Protein AF-A0A170W1Q8-F1 (afdb_monomer_lite)

Foldseek 3Di:
DDDDDDDDDDDDDDDDDDDDDDDDDDDDDDDDPDDDDPPDPDPPPPPPDPDDDDQDPVQVVQCVVLVVQLPPPDFPLVVLLPDQQAEFAAAALLQAAALLVLLVLQLVQQWKAQQVLRATHHDDADPRIGTSVVVVPDVVNVVVSRVQLAVVCPDPPDQLQVSLVSNCRRSVVSCVVQVVVSVVVSVVQCVSSNYDDYNHDYDWLPVLVVVQCVVQDDDPPVVSSVCRCPPPCVVVVSVVRRCVVDDDDDDQQEAEACQCLVVDDVSVVVLLVQQVSLHEYEHQQLCCCSRVVQHQPSGCPVVNVVNNRHYGYHNHSCNRSVHGRSRSVSRCCNRPVDGRRD

Structure (mmCIF, N/CA/C/O backbone):
data_AF-A0A170W1Q8-F1
#
_entry.id   AF-A0A170W1Q8-F1
#
loop_
_atom_site.group_PDB
_atom_site.id
_atom_site.type_symbol
_atom_site.label_atom_id
_atom_site.label_alt_id
_atom_site.label_comp_id
_atom_site.label_asym_id
_atom_site.label_entity_id
_atom_site.label_seq_id
_atom_site.pdbx_PDB_ins_code
_atom_site.Cartn_x
_atom_site.Cartn_y
_atom_site.Cartn_z
_atom_site.occupancy
_atom_site.B_iso_or_equiv
_atom_site.auth_seq_id
_atom_site.auth_comp_id
_atom_site.auth_asym_id
_atom_site.auth_atom_id
_atom_site.pdbx_PDB_model_num
ATOM 1 N N . MET A 1 1 ? -24.233 -33.410 -30.970 1.00 40.56 1 MET A N 1
ATOM 2 C CA . MET A 1 1 ? -25.628 -32.955 -30.784 1.00 40.56 1 MET A CA 1
ATOM 3 C C . MET A 1 1 ? -25.689 -31.468 -31.095 1.00 40.56 1 MET A C 1
ATOM 5 O O . MET A 1 1 ? -25.318 -30.652 -30.267 1.00 40.56 1 MET A O 1
ATOM 9 N N . HIS A 1 2 ? -26.056 -31.127 -32.330 1.00 31.25 2 HIS A N 1
ATOM 10 C CA . HIS A 1 2 ? -26.263 -29.747 -32.761 1.00 31.25 2 HIS A CA 1
ATOM 11 C C . HIS A 1 2 ? -27.651 -29.274 -32.324 1.00 31.25 2 HIS A C 1
ATOM 13 O O . HIS A 1 2 ? -28.645 -29.911 -32.674 1.00 31.25 2 HIS A O 1
ATOM 19 N N . ARG A 1 3 ? -27.741 -28.134 -31.634 1.00 33.94 3 ARG A N 1
ATOM 20 C CA . ARG A 1 3 ? -28.980 -27.353 -31.574 1.00 33.94 3 ARG A CA 1
ATOM 21 C C . ARG A 1 3 ? -28.718 -25.947 -32.097 1.00 33.94 3 ARG A C 1
ATOM 23 O O . ARG A 1 3 ? -27.958 -25.178 -31.526 1.00 33.94 3 ARG A O 1
ATOM 30 N N . ARG A 1 4 ? -29.337 -25.700 -33.251 1.00 31.08 4 ARG A N 1
ATOM 31 C CA . ARG A 1 4 ? -29.420 -24.437 -33.980 1.00 31.08 4 ARG A CA 1
ATOM 32 C C . ARG A 1 4 ? -30.237 -23.430 -33.170 1.00 31.08 4 ARG A C 1
ATOM 34 O O . ARG A 1 4 ? -31.312 -23.770 -32.683 1.00 31.08 4 ARG A O 1
ATOM 41 N N . PHE A 1 5 ? -29.737 -22.202 -33.094 1.00 29.28 5 PHE A N 1
ATOM 42 C CA . PHE A 1 5 ? -30.490 -21.027 -32.668 1.00 29.28 5 PHE A CA 1
ATOM 43 C C . PHE A 1 5 ? -31.470 -20.633 -33.787 1.00 29.28 5 PHE A C 1
ATOM 45 O O . PHE A 1 5 ? -31.080 -20.541 -34.952 1.00 29.28 5 PHE A O 1
ATOM 52 N N . VAL A 1 6 ? -32.741 -20.438 -33.439 1.00 36.44 6 VAL A N 1
ATOM 53 C CA . VAL A 1 6 ? -33.801 -19.931 -34.326 1.00 36.44 6 VAL A CA 1
ATOM 54 C C . VAL A 1 6 ? -33.963 -18.432 -34.048 1.00 36.44 6 VAL A C 1
ATOM 56 O O . VAL A 1 6 ? -34.136 -18.081 -32.881 1.00 36.44 6 VAL A O 1
ATOM 59 N N . PRO A 1 7 ? -33.931 -17.536 -35.053 1.00 35.25 7 PRO A N 1
ATOM 60 C CA . PRO A 1 7 ? -34.240 -16.128 -34.846 1.00 35.25 7 PRO A CA 1
ATOM 61 C C . PRO A 1 7 ? -35.748 -15.888 -35.011 1.00 35.25 7 PRO A C 1
ATOM 63 O O . PRO A 1 7 ? -36.351 -16.323 -35.993 1.00 35.25 7 PRO A O 1
ATOM 66 N N . ALA A 1 8 ? -36.359 -15.170 -34.069 1.00 33.19 8 ALA A N 1
ATOM 67 C CA . ALA A 1 8 ? -37.701 -14.621 -34.239 1.00 33.19 8 ALA A CA 1
ATOM 68 C C . ALA A 1 8 ? -37.618 -13.276 -34.978 1.00 33.19 8 ALA A C 1
ATOM 70 O O . ALA A 1 8 ? -36.798 -12.418 -34.651 1.00 33.19 8 ALA A O 1
ATOM 71 N N . ALA A 1 9 ? -38.457 -13.110 -36.000 1.00 31.39 9 ALA A N 1
ATOM 72 C CA . ALA A 1 9 ? -38.485 -11.957 -36.885 1.00 31.39 9 ALA A CA 1
ATOM 73 C C . ALA A 1 9 ? -39.584 -10.944 -36.507 1.00 31.39 9 ALA A C 1
ATOM 75 O O . ALA A 1 9 ? -40.724 -11.324 -36.274 1.00 31.39 9 ALA A O 1
ATOM 76 N N . ARG A 1 10 ? -39.193 -9.663 -36.599 1.00 34.03 10 ARG A N 1
ATOM 77 C CA . ARG A 1 10 ? -39.925 -8.452 -37.040 1.00 34.03 10 ARG A CA 1
ATOM 78 C C . ARG A 1 10 ? -41.187 -7.982 -36.295 1.00 34.03 10 ARG A C 1
ATOM 80 O O . ARG A 1 10 ? -42.255 -8.567 -36.403 1.00 34.03 10 ARG A O 1
ATOM 87 N N . GLY A 1 11 ? -41.083 -6.749 -35.791 1.00 27.72 11 GLY A N 1
ATOM 88 C CA . GLY A 1 11 ? -42.157 -5.753 -35.777 1.00 27.72 11 GLY A CA 1
ATOM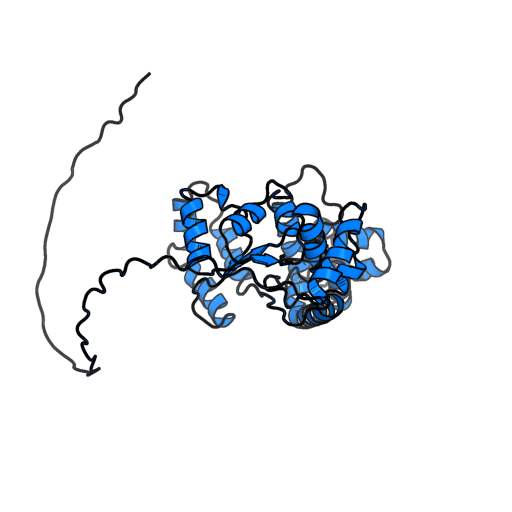 89 C C . GLY A 1 11 ? -41.634 -4.428 -36.346 1.00 27.72 11 GLY A C 1
ATOM 90 O O . GLY A 1 11 ? -40.651 -3.885 -35.853 1.00 27.72 11 GLY A O 1
ATOM 91 N N . THR A 1 12 ? -42.236 -3.966 -37.439 1.00 33.22 12 THR A N 1
ATOM 92 C CA . THR A 1 12 ? -41.978 -2.698 -38.148 1.00 33.22 12 THR A CA 1
ATOM 93 C C . THR A 1 12 ? -42.889 -1.571 -37.650 1.00 33.22 12 THR A C 1
ATOM 95 O O . THR A 1 12 ? -43.910 -1.858 -37.031 1.00 33.22 12 THR A O 1
ATOM 98 N N . THR A 1 13 ? -42.589 -0.337 -38.096 1.00 30.53 13 THR A N 1
ATOM 99 C CA . THR A 1 13 ? -43.367 0.933 -38.038 1.00 30.53 13 THR A CA 1
ATOM 100 C C . THR A 1 13 ? -43.011 1.838 -36.842 1.00 30.53 13 THR A C 1
ATOM 102 O O . THR A 1 13 ? -42.832 1.342 -35.743 1.00 30.53 13 THR A O 1
ATOM 105 N N . ASN A 1 14 ? -42.822 3.159 -36.944 1.00 29.27 14 ASN A N 1
ATOM 106 C CA . ASN A 1 14 ? -43.073 4.134 -38.007 1.00 29.27 14 ASN A CA 1
ATOM 107 C C . ASN A 1 14 ? -42.088 5.313 -37.908 1.00 29.27 14 ASN A C 1
ATOM 109 O O . ASN A 1 14 ? -41.684 5.712 -36.819 1.00 29.27 14 ASN A O 1
ATOM 113 N N . ALA A 1 15 ? -41.763 5.891 -39.064 1.00 34.31 15 ALA A N 1
ATOM 114 C CA . ALA A 1 15 ? -41.103 7.184 -39.196 1.00 34.31 15 ALA A CA 1
ATOM 115 C C . ALA A 1 15 ? -42.116 8.316 -38.964 1.00 34.31 15 ALA A C 1
ATOM 117 O O . ALA A 1 15 ? -43.240 8.213 -39.449 1.00 34.31 15 ALA A O 1
ATOM 118 N N . LEU A 1 16 ? -41.702 9.405 -38.310 1.00 29.91 16 LEU A N 1
ATOM 119 C CA . LEU A 1 16 ? -42.275 10.741 -38.500 1.00 29.91 16 LEU A CA 1
ATOM 120 C C . LEU A 1 16 ? -41.306 11.816 -37.977 1.00 29.91 16 LEU A C 1
ATOM 122 O O . LEU A 1 16 ? -40.802 11.764 -36.860 1.00 29.91 16 LEU A O 1
ATOM 126 N N . SER A 1 17 ? -41.054 12.805 -38.821 1.00 28.86 17 SER A N 1
ATOM 127 C CA . SER A 1 17 ? -40.488 14.128 -38.531 1.00 28.86 17 SER A CA 1
ATOM 128 C C . SER A 1 17 ? -41.166 15.102 -39.503 1.00 28.86 17 SER A C 1
ATOM 130 O O . SER A 1 17 ? -41.616 14.642 -40.556 1.00 28.86 17 SER A O 1
ATOM 132 N N . PRO A 1 18 ? -41.105 16.432 -39.315 1.00 46.50 18 PRO A N 1
ATOM 133 C CA . PRO A 1 18 ? -41.198 17.261 -38.107 1.00 46.50 18 PRO A CA 1
ATOM 134 C C . PRO A 1 18 ? -42.393 18.255 -38.244 1.00 46.50 18 PRO A C 1
ATOM 136 O O . PRO A 1 18 ? -43.274 18.035 -39.077 1.00 46.50 18 PRO A O 1
ATOM 139 N N . PRO A 1 19 ? -42.445 19.370 -37.484 1.00 38.44 19 PRO A N 1
ATOM 140 C CA . PRO A 1 19 ? -42.228 20.625 -38.208 1.00 38.44 19 PRO A CA 1
ATOM 141 C C . PRO A 1 19 ? -41.373 21.673 -37.476 1.00 38.44 19 PRO A C 1
ATOM 143 O O . PRO A 1 19 ? -41.179 21.679 -36.265 1.00 38.44 19 PRO A O 1
ATOM 146 N N . THR A 1 20 ? -40.867 22.562 -38.319 1.00 34.09 20 THR A N 1
ATOM 147 C CA . THR A 1 20 ? -40.071 23.773 -38.119 1.00 34.09 20 THR A CA 1
ATOM 148 C C . THR A 1 20 ? -40.771 24.879 -37.324 1.00 34.09 20 THR A C 1
ATOM 150 O O . THR A 1 20 ? -41.919 25.203 -37.620 1.00 34.09 20 THR A O 1
ATOM 153 N N . ALA A 1 21 ? -40.022 25.580 -36.466 1.00 30.33 21 ALA A N 1
ATOM 154 C CA . ALA A 1 21 ? -40.249 26.995 -36.160 1.00 30.33 21 ALA A CA 1
ATOM 155 C C . ALA A 1 21 ? -38.909 27.704 -35.878 1.00 30.33 21 ALA A C 1
ATOM 157 O O . ALA A 1 21 ? -38.163 27.328 -34.977 1.00 30.33 21 ALA A O 1
ATOM 158 N N . LEU A 1 22 ? -38.608 28.705 -36.711 1.00 31.62 22 LEU A N 1
ATOM 159 C CA . LEU A 1 22 ? -37.510 29.666 -36.585 1.00 31.62 22 LEU A CA 1
ATOM 160 C C . LEU A 1 22 ? -37.811 30.715 -35.501 1.00 31.62 22 LEU A C 1
ATOM 162 O O . LEU A 1 22 ? -38.947 31.171 -35.416 1.00 31.62 22 LEU A O 1
ATOM 166 N N . ALA A 1 23 ? -36.753 31.173 -34.819 1.00 29.11 23 ALA A N 1
ATOM 167 C CA . ALA A 1 23 ? -36.369 32.577 -34.548 1.00 29.11 23 ALA A CA 1
ATOM 168 C C . ALA A 1 23 ? -35.678 32.653 -33.169 1.00 29.11 23 ALA A C 1
ATOM 170 O O . ALA A 1 23 ? -36.302 32.447 -32.140 1.00 29.11 23 ALA A O 1
ATOM 171 N N . ALA A 1 24 ? -34.346 32.719 -33.123 1.00 26.95 24 ALA A N 1
ATOM 172 C CA . ALA A 1 24 ? -33.530 33.938 -33.199 1.00 26.95 24 ALA A CA 1
ATOM 173 C C . ALA A 1 24 ? -33.123 34.425 -31.798 1.00 26.95 24 ALA A C 1
ATOM 175 O O . ALA A 1 24 ? -33.942 34.980 -31.080 1.00 26.95 24 ALA A O 1
ATOM 176 N N . LEU A 1 25 ? -31.840 34.277 -31.453 1.00 29.55 25 LEU A N 1
ATOM 177 C CA . LEU A 1 25 ? -31.063 35.355 -30.836 1.00 29.55 25 LEU A CA 1
ATOM 178 C C . LEU A 1 25 ? -29.566 35.039 -30.881 1.00 29.55 25 LEU A C 1
ATOM 180 O O . LEU A 1 25 ? -29.063 34.066 -30.328 1.00 29.55 25 LEU A O 1
ATOM 184 N N . SER A 1 26 ? -28.903 35.901 -31.635 1.00 30.88 26 SER A N 1
ATOM 185 C CA . SER A 1 26 ? -27.491 36.007 -31.937 1.00 30.88 26 SER A CA 1
ATOM 186 C C . SER A 1 26 ? -26.618 36.173 -30.692 1.00 30.88 26 SER A C 1
ATOM 188 O O . SER A 1 26 ? -26.855 37.073 -29.892 1.00 30.88 26 SER A O 1
ATOM 190 N N . ALA A 1 27 ? -25.521 35.421 -30.617 1.00 31.59 27 ALA A N 1
ATOM 191 C CA . ALA A 1 27 ? -24.284 35.893 -30.002 1.00 31.59 27 ALA A CA 1
ATOM 192 C C . ALA A 1 27 ? -23.093 35.241 -30.716 1.00 31.59 27 ALA A C 1
ATOM 194 O O . ALA A 1 27 ? -22.946 34.021 -30.744 1.00 31.59 27 ALA A O 1
ATOM 195 N N . LEU A 1 28 ? -22.292 36.091 -31.357 1.00 29.19 28 LEU A N 1
ATOM 196 C CA . LEU A 1 28 ? -21.069 35.755 -32.071 1.00 29.19 28 LEU A CA 1
ATOM 197 C C . LEU A 1 28 ? -20.051 35.082 -31.137 1.00 29.19 28 LEU A C 1
ATOM 199 O O . LEU A 1 28 ? -19.592 35.696 -30.179 1.00 29.19 28 LEU A O 1
ATOM 203 N N . ALA A 1 29 ? -19.587 33.896 -31.520 1.00 29.77 29 ALA A N 1
ATOM 204 C CA . ALA A 1 29 ? -18.211 33.478 -31.291 1.00 29.77 29 ALA A CA 1
ATOM 205 C C . ALA A 1 29 ? -17.646 33.063 -32.652 1.00 29.77 29 ALA A C 1
ATOM 207 O O . ALA A 1 29 ? -18.061 32.073 -33.250 1.00 29.77 29 ALA A O 1
ATOM 208 N N . VAL A 1 30 ? -16.761 33.900 -33.185 1.00 32.66 30 VAL A N 1
ATOM 209 C CA . VAL A 1 30 ? -16.067 33.685 -34.454 1.00 32.66 30 VAL A CA 1
ATOM 210 C C . VAL A 1 30 ? -15.141 32.479 -34.280 1.00 32.66 30 VAL A C 1
ATOM 212 O O . VAL A 1 30 ? -14.083 32.597 -33.669 1.00 32.66 30 VAL A O 1
ATOM 215 N N . LEU A 1 31 ? -15.540 31.313 -34.795 1.00 32.44 31 LEU A N 1
ATOM 216 C CA . LEU A 1 31 ? -14.611 30.218 -35.062 1.00 32.44 31 LEU A CA 1
ATOM 217 C C . LEU A 1 31 ? -13.999 30.431 -36.445 1.00 32.44 31 LEU A C 1
ATOM 219 O O . LEU A 1 31 ? -14.688 30.395 -37.465 1.00 32.44 31 LEU A O 1
ATOM 223 N N . SER A 1 32 ? -12.685 30.606 -36.475 1.00 33.75 32 SER A N 1
ATOM 224 C CA . SER A 1 32 ? -11.870 30.455 -37.671 1.00 33.75 32 SER A CA 1
ATOM 225 C C . SER A 1 32 ? -12.010 29.014 -38.172 1.00 33.75 32 SER A C 1
ATOM 227 O O . SER A 1 32 ? -11.421 28.092 -37.609 1.00 33.75 32 SER A O 1
ATOM 229 N N . ALA A 1 33 ? -12.798 28.803 -39.224 1.00 36.53 33 ALA A N 1
ATOM 230 C CA . ALA A 1 33 ? -12.820 27.548 -39.960 1.00 36.53 33 ALA A CA 1
ATOM 231 C C . ALA A 1 33 ? -11.517 27.424 -40.766 1.00 36.53 33 ALA A C 1
ATOM 233 O O . ALA A 1 33 ? -11.443 27.801 -41.933 1.00 36.53 33 ALA A O 1
ATOM 234 N N . GLY A 1 34 ? -10.464 26.920 -40.121 1.00 35.56 34 GLY A N 1
ATOM 235 C CA . GLY A 1 34 ? -9.335 26.338 -40.831 1.00 35.56 34 GLY A CA 1
ATOM 236 C C . GLY A 1 34 ? -9.806 25.050 -41.499 1.00 35.56 34 GLY A C 1
ATOM 237 O O . GLY A 1 34 ? -10.337 24.162 -40.838 1.00 35.56 34 GLY A O 1
ATOM 238 N N . SER A 1 35 ? -9.654 24.962 -42.815 1.00 37.47 35 SER A N 1
ATOM 239 C CA . SER A 1 35 ? -9.897 23.755 -43.601 1.00 37.47 35 SER A CA 1
ATOM 240 C C . SER A 1 35 ? -9.149 22.563 -42.997 1.00 37.47 35 SER A C 1
ATOM 242 O O . SER A 1 35 ? -7.921 22.508 -43.054 1.00 37.47 35 SER A O 1
ATOM 244 N N . VAL A 1 36 ? -9.886 21.609 -42.424 1.00 39.12 36 VAL A N 1
ATOM 245 C CA . VAL A 1 36 ? -9.335 20.321 -41.996 1.00 39.12 36 VAL A CA 1
ATOM 246 C C . VAL A 1 36 ? -9.098 19.500 -43.256 1.00 39.12 36 VAL A C 1
ATOM 248 O O . VAL A 1 36 ? -10.015 18.896 -43.811 1.00 39.12 36 VAL A O 1
ATOM 251 N N . THR A 1 37 ? -7.864 19.506 -43.747 1.00 40.84 37 THR A N 1
ATOM 252 C CA . THR A 1 37 ? -7.402 18.448 -44.638 1.00 40.84 37 THR A CA 1
ATOM 253 C C . THR A 1 37 ? -7.337 17.154 -43.820 1.00 40.84 37 THR A C 1
ATOM 255 O O . THR A 1 37 ? -6.847 17.176 -42.688 1.00 40.84 37 THR A O 1
ATOM 258 N N . PRO A 1 38 ? -7.833 16.012 -44.328 1.00 39.44 38 PRO A N 1
ATOM 259 C CA . PRO A 1 38 ? -7.559 14.743 -43.681 1.00 39.44 38 PRO A CA 1
ATOM 260 C C . PRO A 1 38 ? -6.046 14.549 -43.762 1.00 39.44 38 PRO A C 1
ATOM 262 O O . PRO A 1 38 ? -5.486 14.431 -44.852 1.00 39.44 38 PRO A O 1
ATOM 265 N N . ALA A 1 39 ? -5.370 14.594 -42.615 1.00 39.19 39 ALA A N 1
ATOM 266 C CA . ALA A 1 39 ? -3.969 14.230 -42.540 1.00 39.19 39 ALA A CA 1
ATOM 267 C C . ALA A 1 39 ? -3.875 12.766 -42.980 1.00 39.19 39 ALA A C 1
ATOM 269 O O . ALA A 1 39 ? -4.261 11.858 -42.244 1.00 39.19 39 ALA A O 1
ATOM 270 N N . ALA A 1 40 ? -3.425 12.541 -44.216 1.00 42.19 40 ALA A N 1
ATOM 271 C 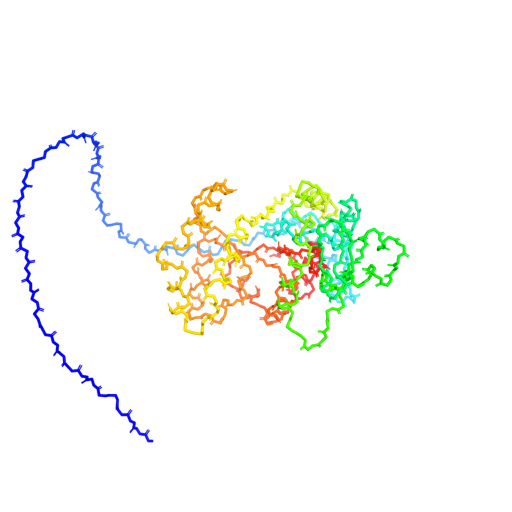CA . ALA A 1 40 ? -3.005 11.225 -44.653 1.00 42.19 40 ALA A CA 1
ATOM 272 C C . ALA A 1 40 ? -1.985 10.737 -43.624 1.00 42.19 40 ALA A C 1
ATOM 274 O O . ALA A 1 40 ? -0.986 11.418 -43.380 1.00 42.19 40 ALA A O 1
ATOM 275 N N . ALA A 1 41 ? -2.282 9.611 -42.975 1.00 43.75 41 ALA A N 1
ATOM 276 C CA . ALA A 1 41 ? -1.374 8.978 -42.038 1.00 43.75 41 ALA A CA 1
ATOM 277 C C . ALA A 1 41 ? -0.029 8.794 -42.746 1.00 43.75 41 ALA A C 1
ATOM 279 O O . ALA A 1 41 ? 0.096 7.978 -43.661 1.00 43.75 41 ALA A O 1
ATOM 280 N N . GLN A 1 42 ? 0.965 9.596 -42.362 1.00 37.75 42 GLN A N 1
ATOM 281 C CA . GLN A 1 42 ? 2.331 9.338 -42.775 1.00 37.75 42 GLN A CA 1
ATOM 282 C C . GLN A 1 42 ? 2.688 7.956 -42.223 1.00 37.75 42 GLN A C 1
ATOM 284 O O . GLN A 1 42 ? 2.463 7.714 -41.031 1.00 37.75 42 GLN A O 1
ATOM 289 N N . PRO A 1 43 ? 3.211 7.033 -43.049 1.00 37.78 43 PRO A N 1
ATOM 290 C CA . PRO A 1 43 ? 3.757 5.803 -42.516 1.00 37.78 43 PRO A CA 1
ATOM 291 C C . PRO A 1 43 ? 4.829 6.214 -41.514 1.00 37.78 43 PRO A C 1
ATOM 293 O O . PRO A 1 43 ? 5.731 6.982 -41.853 1.00 37.78 43 PRO A O 1
ATOM 296 N N . ALA A 1 44 ? 4.681 5.765 -40.267 1.00 43.28 44 ALA A N 1
ATOM 297 C CA . ALA A 1 44 ? 5.693 5.959 -39.249 1.00 43.28 44 ALA A CA 1
ATOM 298 C C . ALA A 1 44 ? 6.987 5.352 -39.796 1.00 43.28 44 ALA A C 1
ATOM 300 O O . ALA A 1 44 ? 7.135 4.131 -39.851 1.00 43.28 44 ALA A O 1
ATOM 301 N N . ALA A 1 45 ? 7.892 6.207 -40.275 1.00 40.94 45 ALA A N 1
ATOM 302 C CA . ALA A 1 45 ? 9.250 5.804 -40.569 1.00 40.94 45 ALA A CA 1
ATOM 303 C C . ALA A 1 45 ? 9.768 5.188 -39.273 1.00 40.94 45 ALA A C 1
ATOM 305 O O . ALA A 1 45 ? 9.776 5.861 -38.241 1.00 40.94 45 ALA A O 1
ATOM 306 N N . GLY A 1 46 ? 10.080 3.891 -39.311 1.00 42.12 46 GLY A N 1
ATOM 307 C CA . GLY A 1 46 ? 10.567 3.163 -38.153 1.00 42.12 46 GLY A CA 1
ATOM 308 C C . GLY A 1 46 ? 11.744 3.928 -37.574 1.00 42.12 46 GLY A C 1
ATOM 309 O O . GLY A 1 46 ? 12.817 3.959 -38.174 1.00 42.12 46 GLY A O 1
ATOM 310 N N . GLN A 1 47 ? 11.527 4.588 -36.437 1.00 47.03 47 GLN A N 1
ATOM 311 C CA . GLN A 1 47 ? 12.622 5.109 -35.645 1.00 47.03 47 GLN A CA 1
ATOM 312 C C . GLN A 1 47 ? 13.404 3.872 -35.220 1.00 47.03 47 GLN A C 1
ATOM 314 O O . GLN A 1 47 ? 12.913 3.067 -34.427 1.00 47.03 47 GLN A O 1
ATOM 319 N N . GLY A 1 48 ? 14.564 3.664 -35.849 1.00 43.44 48 GLY A N 1
ATOM 320 C CA . GLY A 1 48 ? 15.498 2.625 -35.444 1.00 43.44 48 GLY A CA 1
ATOM 321 C C . GLY A 1 48 ? 15.709 2.717 -33.937 1.00 43.44 48 GLY A C 1
ATOM 322 O O . GLY A 1 48 ? 15.686 3.819 -33.381 1.00 43.44 48 GLY A O 1
ATOM 323 N N . ALA A 1 49 ? 15.841 1.562 -33.282 1.00 51.19 49 ALA A N 1
ATOM 324 C CA . ALA A 1 49 ? 16.063 1.505 -31.845 1.00 51.19 49 ALA A CA 1
ATOM 325 C C . ALA A 1 49 ? 17.154 2.522 -31.454 1.00 51.19 49 ALA A C 1
ATOM 327 O O . ALA A 1 49 ? 18.172 2.593 -32.153 1.00 51.19 49 ALA A O 1
ATOM 328 N N . PRO A 1 50 ? 16.940 3.343 -30.406 1.00 54.53 50 PRO A N 1
ATOM 329 C CA . PRO A 1 50 ? 17.945 4.303 -29.972 1.00 54.53 50 PRO A CA 1
ATOM 330 C C . PRO A 1 50 ? 19.277 3.577 -29.772 1.00 54.53 50 PRO A C 1
ATOM 332 O O . PRO A 1 50 ? 19.298 2.458 -29.253 1.00 54.53 50 PRO A O 1
ATOM 335 N N . ALA A 1 51 ? 20.371 4.193 -30.229 1.00 56.81 51 ALA A N 1
ATOM 336 C CA . ALA A 1 51 ? 21.703 3.623 -30.071 1.00 56.81 51 ALA A CA 1
ATOM 337 C C . ALA A 1 51 ? 21.938 3.270 -28.589 1.00 56.81 51 ALA A C 1
ATOM 339 O O . ALA A 1 51 ? 21.528 4.050 -27.720 1.00 56.81 51 ALA A O 1
ATOM 340 N N . PRO A 1 52 ? 22.548 2.107 -28.287 1.00 62.06 52 PRO A N 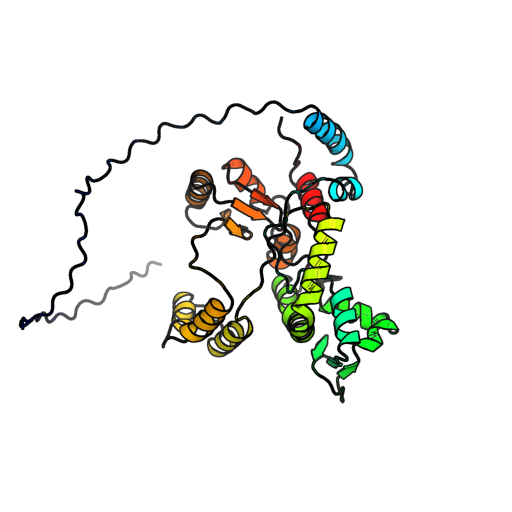1
ATOM 341 C CA . PRO A 1 52 ? 22.803 1.711 -26.911 1.00 62.06 52 PRO A CA 1
ATOM 342 C C . PRO A 1 52 ? 23.624 2.799 -26.216 1.00 62.06 52 PRO A C 1
ATOM 344 O O . PRO A 1 52 ? 24.633 3.276 -26.737 1.00 62.06 52 PRO A O 1
ATOM 347 N N . ARG A 1 53 ? 23.123 3.250 -25.067 1.00 79.50 53 ARG A N 1
ATOM 348 C CA . ARG A 1 53 ? 23.749 4.293 -24.259 1.00 79.50 53 ARG A CA 1
ATOM 349 C C . ARG A 1 53 ? 25.027 3.733 -23.639 1.00 79.50 53 ARG A C 1
ATOM 351 O O . ARG A 1 53 ? 24.974 2.676 -23.025 1.00 79.50 53 ARG A O 1
ATOM 358 N N . GLU A 1 54 ? 26.133 4.470 -23.724 1.00 80.19 54 GLU A N 1
ATOM 359 C CA . GLU A 1 54 ? 27.376 4.071 -23.055 1.00 80.19 54 GLU A CA 1
ATOM 360 C C . GLU A 1 54 ? 27.179 3.916 -21.541 1.00 80.19 54 GLU A C 1
ATOM 362 O O . GLU A 1 54 ? 26.608 4.785 -20.867 1.00 80.19 54 GLU A O 1
ATOM 367 N N . VAL A 1 55 ? 27.684 2.801 -21.013 1.00 81.88 55 VAL A N 1
ATOM 368 C CA . VAL A 1 55 ? 27.709 2.499 -19.582 1.00 81.88 55 VAL A CA 1
ATOM 369 C C . VAL A 1 55 ? 28.678 3.439 -18.886 1.00 81.88 55 VAL A C 1
ATOM 371 O O . VAL A 1 55 ? 29.864 3.507 -19.207 1.00 81.88 55 VAL A O 1
ATOM 374 N N . THR A 1 56 ? 28.192 4.145 -17.879 1.00 86.44 56 THR A N 1
ATOM 375 C CA . THR A 1 56 ? 29.035 4.998 -17.048 1.00 86.44 56 THR A CA 1
ATOM 376 C C . THR A 1 56 ? 29.885 4.157 -16.095 1.00 86.44 56 THR A C 1
ATOM 378 O O . THR A 1 56 ? 29.516 3.060 -15.676 1.00 86.44 56 THR A O 1
ATOM 381 N N . ALA A 1 57 ? 31.010 4.709 -15.636 1.00 86.25 57 ALA A N 1
ATOM 382 C CA . ALA A 1 57 ? 31.820 4.050 -14.610 1.00 86.25 57 ALA A CA 1
ATOM 383 C C . ALA A 1 57 ? 31.041 3.802 -13.299 1.00 86.25 57 ALA A C 1
ATOM 385 O O . ALA A 1 57 ? 31.369 2.882 -12.553 1.00 86.25 57 ALA A O 1
ATOM 386 N N . ALA A 1 58 ? 30.027 4.623 -12.996 1.00 82.69 58 ALA A N 1
ATOM 387 C CA . ALA A 1 58 ? 29.154 4.418 -11.842 1.00 82.69 58 ALA A CA 1
ATOM 388 C C . ALA A 1 58 ? 28.271 3.176 -12.018 1.00 82.69 58 ALA A C 1
ATOM 390 O O . ALA A 1 58 ? 28.182 2.360 -11.107 1.00 82.69 58 ALA A O 1
ATOM 391 N N . GLU A 1 59 ? 27.695 3.000 -13.203 1.00 83.69 59 GLU A N 1
ATOM 392 C CA . GLU A 1 59 ? 26.866 1.847 -13.553 1.00 83.69 59 GLU A CA 1
ATOM 393 C C . GLU A 1 59 ? 27.660 0.544 -13.567 1.00 83.69 59 GLU A C 1
ATOM 395 O O . GLU A 1 59 ? 27.245 -0.427 -12.942 1.00 83.69 59 GLU A O 1
ATOM 400 N N . ALA A 1 60 ? 28.858 0.551 -14.157 1.00 84.19 60 ALA A N 1
ATOM 401 C CA . ALA A 1 60 ? 29.741 -0.613 -14.142 1.00 84.19 60 ALA A CA 1
ATOM 402 C C . ALA A 1 60 ? 30.132 -1.034 -12.711 1.00 84.19 60 ALA A C 1
ATOM 404 O O . ALA A 1 60 ? 30.193 -2.224 -12.404 1.00 84.19 60 ALA A O 1
ATOM 405 N N . ARG A 1 61 ? 30.370 -0.071 -11.803 1.00 84.00 61 ARG A N 1
ATOM 406 C CA . ARG A 1 61 ? 30.637 -0.363 -10.382 1.00 84.00 61 ARG A CA 1
ATOM 407 C C . ARG A 1 61 ? 29.408 -0.913 -9.663 1.00 84.00 61 ARG A C 1
ATOM 409 O O . ARG A 1 61 ? 29.552 -1.833 -8.861 1.00 84.00 61 ARG A O 1
ATOM 416 N N . THR A 1 62 ? 28.229 -0.358 -9.936 1.00 82.75 62 THR A N 1
ATOM 417 C CA . THR A 1 62 ? 26.960 -0.859 -9.395 1.00 82.75 62 THR A CA 1
ATOM 418 C C . THR A 1 62 ? 26.720 -2.304 -9.821 1.00 82.75 62 THR A C 1
ATOM 420 O O . THR A 1 62 ? 26.448 -3.144 -8.967 1.00 82.75 62 THR A O 1
ATOM 423 N N . ASP A 1 63 ? 26.909 -2.629 -11.099 1.00 82.75 63 ASP A N 1
ATOM 424 C CA . ASP A 1 63 ? 26.773 -4.000 -11.595 1.00 82.75 63 ASP A CA 1
ATOM 425 C C . ASP A 1 63 ? 27.813 -4.944 -11.003 1.00 82.75 63 ASP A C 1
ATOM 427 O O . ASP A 1 63 ? 27.470 -6.038 -10.557 1.00 82.75 63 ASP A O 1
ATOM 431 N N . ALA A 1 64 ? 29.075 -4.519 -10.923 1.00 82.62 64 ALA A N 1
ATOM 432 C CA . ALA A 1 64 ? 30.124 -5.307 -10.283 1.00 82.62 64 ALA A CA 1
ATOM 433 C C . ALA A 1 64 ? 29.816 -5.598 -8.803 1.00 82.62 64 ALA A C 1
ATOM 435 O O . ALA A 1 64 ? 30.168 -6.668 -8.308 1.00 82.62 64 ALA A O 1
ATOM 436 N N . TYR A 1 65 ? 29.142 -4.677 -8.105 1.00 79.50 65 TYR A N 1
ATOM 437 C CA . TYR A 1 65 ? 28.674 -4.890 -6.737 1.00 79.50 65 TYR A CA 1
ATOM 438 C C . TYR A 1 65 ? 27.460 -5.826 -6.673 1.00 79.50 65 TYR A C 1
ATOM 440 O O . TYR A 1 65 ? 27.433 -6.718 -5.826 1.00 79.50 65 TYR A O 1
ATOM 448 N N . LEU A 1 66 ? 26.472 -5.644 -7.556 1.00 78.00 66 LEU A N 1
ATOM 449 C CA . LEU A 1 66 ? 25.220 -6.407 -7.560 1.00 78.00 66 LEU A CA 1
ATOM 450 C C . LEU A 1 66 ? 25.402 -7.859 -8.024 1.00 78.00 66 LEU A C 1
ATOM 452 O O . LEU A 1 66 ? 24.784 -8.758 -7.459 1.00 78.00 66 LEU A O 1
ATOM 456 N N . ASN A 1 67 ? 26.270 -8.117 -9.002 1.00 78.00 67 ASN A N 1
ATOM 457 C CA . ASN A 1 67 ? 26.495 -9.452 -9.565 1.00 78.00 67 ASN A CA 1
ATOM 458 C C . ASN A 1 67 ? 26.806 -10.539 -8.511 1.00 78.00 67 ASN A C 1
ATOM 460 O O . ASN A 1 67 ? 26.085 -11.532 -8.479 1.00 78.00 67 ASN A O 1
ATOM 464 N N . PRO A 1 68 ? 27.794 -10.385 -7.605 1.00 72.94 68 PRO A N 1
ATOM 465 C CA . PRO A 1 68 ? 28.125 -11.413 -6.610 1.00 72.94 68 PRO A CA 1
ATOM 466 C C . PRO A 1 68 ? 27.142 -11.505 -5.431 1.00 72.94 68 PRO A C 1
ATOM 468 O O . PRO A 1 68 ? 27.255 -12.421 -4.612 1.00 72.94 68 PRO A O 1
ATOM 471 N N . VAL A 1 69 ? 26.224 -10.543 -5.279 1.00 68.06 69 VAL A N 1
ATOM 472 C CA . VAL A 1 69 ? 25.228 -10.528 -4.190 1.00 68.06 69 VAL A CA 1
ATOM 473 C C . VAL A 1 69 ? 23.835 -10.960 -4.647 1.00 68.06 69 VAL A C 1
ATOM 475 O O . VAL A 1 69 ? 23.010 -11.252 -3.789 1.00 68.06 69 VAL A O 1
ATOM 478 N N . ARG A 1 70 ? 23.586 -11.066 -5.962 1.00 66.75 70 ARG A N 1
ATOM 479 C CA . ARG A 1 70 ? 22.337 -11.604 -6.535 1.00 66.75 70 ARG A CA 1
ATOM 480 C C . ARG A 1 70 ? 22.034 -13.029 -6.072 1.00 66.75 70 ARG A C 1
ATOM 482 O O . ARG A 1 70 ? 20.881 -13.332 -5.795 1.00 66.75 70 ARG A O 1
ATOM 489 N N . ASP A 1 71 ? 23.068 -13.855 -5.922 1.00 65.50 71 ASP A N 1
ATOM 490 C CA . ASP A 1 71 ? 22.930 -15.269 -5.547 1.00 65.50 71 ASP A CA 1
ATOM 491 C C . ASP A 1 71 ? 23.009 -15.508 -4.027 1.00 65.50 71 ASP A C 1
ATOM 493 O O . ASP A 1 71 ? 22.982 -16.650 -3.563 1.00 65.50 71 ASP A O 1
ATOM 497 N N . ARG A 1 72 ? 23.138 -14.445 -3.217 1.00 66.44 72 ARG A N 1
ATOM 498 C CA . ARG A 1 72 ? 23.177 -14.573 -1.755 1.00 66.44 72 ARG A CA 1
ATOM 499 C C . ARG A 1 72 ? 21.756 -14.661 -1.190 1.00 66.44 72 ARG A C 1
ATOM 501 O O . ARG A 1 72 ? 20.876 -13.927 -1.639 1.00 66.44 72 ARG A O 1
ATOM 508 N N . PRO A 1 73 ? 21.514 -15.504 -0.168 1.00 56.62 73 PRO A N 1
ATOM 509 C CA . PRO A 1 73 ? 20.231 -15.533 0.517 1.00 56.62 73 PRO A CA 1
ATOM 510 C C . PRO A 1 73 ? 20.033 -14.209 1.264 1.00 56.62 73 PRO A C 1
ATOM 512 O O . PRO A 1 73 ? 20.633 -13.967 2.309 1.00 56.62 73 PRO A O 1
ATOM 515 N N . GLY A 1 74 ? 19.196 -13.348 0.691 1.00 58.41 74 GLY A N 1
ATOM 516 C CA . GLY A 1 74 ? 18.914 -12.011 1.194 1.00 58.41 74 GLY A CA 1
ATOM 517 C C . GLY A 1 74 ? 19.587 -10.937 0.335 1.00 58.41 74 GLY A C 1
ATOM 518 O O . GLY A 1 74 ? 20.817 -10.871 0.292 1.00 58.41 74 GLY A O 1
ATOM 519 N N . PRO A 1 75 ? 18.811 -10.065 -0.334 1.00 59.09 75 PRO A N 1
ATOM 520 C CA . PRO A 1 75 ? 19.391 -8.954 -1.070 1.00 59.09 75 PRO A CA 1
ATOM 521 C C . PRO A 1 75 ? 20.127 -8.018 -0.099 1.00 59.09 75 PRO A C 1
ATOM 523 O O . PRO A 1 75 ? 19.742 -7.927 1.073 1.00 59.09 75 PRO A O 1
ATOM 526 N N . PRO A 1 76 ? 21.161 -7.289 -0.552 1.00 71.69 76 PRO A N 1
ATOM 527 C CA . PRO A 1 76 ? 21.870 -6.317 0.274 1.00 71.69 76 PRO A CA 1
ATOM 528 C C . PRO A 1 76 ? 20.932 -5.152 0.624 1.00 71.69 76 PRO A C 1
ATOM 530 O O . PRO A 1 76 ? 20.928 -4.125 -0.052 1.00 71.69 76 PRO A O 1
ATOM 533 N N . ARG A 1 77 ? 20.107 -5.308 1.668 1.00 76.25 77 ARG A N 1
ATOM 534 C CA . ARG A 1 77 ? 19.112 -4.308 2.092 1.00 76.25 77 ARG A CA 1
ATOM 535 C C . ARG A 1 77 ? 19.747 -2.923 2.215 1.00 76.25 77 ARG A C 1
ATOM 537 O O . ARG A 1 77 ? 19.239 -1.972 1.635 1.00 76.25 77 ARG A O 1
ATOM 544 N N . ASP A 1 78 ? 20.923 -2.840 2.832 1.00 83.75 78 ASP A N 1
ATOM 545 C CA . ASP A 1 78 ? 21.682 -1.594 2.988 1.00 83.75 78 ASP A CA 1
ATOM 546 C C . ASP A 1 78 ? 22.094 -0.943 1.666 1.00 83.75 78 ASP A C 1
ATOM 548 O O . ASP A 1 78 ? 22.246 0.277 1.596 1.00 83.75 78 ASP A O 1
ATOM 552 N N . PHE A 1 79 ? 22.347 -1.730 0.617 1.00 86.69 79 PHE A N 1
ATOM 553 C CA . PHE A 1 79 ? 22.625 -1.174 -0.704 1.00 86.69 79 PHE A CA 1
ATOM 554 C C . PHE A 1 79 ? 21.371 -0.511 -1.264 1.00 86.69 79 PHE A C 1
ATOM 556 O O . PHE A 1 79 ? 21.423 0.655 -1.643 1.00 86.69 79 PHE A O 1
ATOM 563 N N . PHE A 1 80 ? 20.239 -1.220 -1.263 1.00 89.19 80 PHE A N 1
ATOM 564 C CA . PHE A 1 80 ? 18.997 -0.698 -1.831 1.00 89.19 80 PHE A CA 1
ATOM 565 C C . PHE A 1 80 ? 18.419 0.461 -1.026 1.00 89.19 80 PHE A C 1
ATOM 567 O O . PHE A 1 80 ? 17.889 1.382 -1.634 1.00 89.19 80 PHE A O 1
ATOM 574 N N . VAL A 1 81 ? 18.597 0.487 0.298 1.00 91.12 81 VAL A N 1
ATOM 575 C CA . VAL A 1 81 ? 18.258 1.648 1.138 1.00 91.12 81 VAL A CA 1
ATOM 576 C C . VAL A 1 81 ? 19.072 2.875 0.725 1.00 91.12 81 VAL A C 1
ATOM 578 O O . VAL A 1 81 ? 18.508 3.944 0.513 1.00 91.12 81 VAL A O 1
ATOM 581 N N . ARG A 1 82 ? 20.386 2.717 0.517 1.00 89.75 82 ARG A N 1
ATOM 582 C CA . ARG A 1 82 ? 21.282 3.817 0.116 1.00 89.75 82 ARG A CA 1
ATOM 583 C C . ARG A 1 82 ? 21.188 4.201 -1.358 1.00 89.75 82 ARG A C 1
ATOM 585 O O . ARG A 1 82 ? 21.645 5.282 -1.714 1.00 89.75 82 ARG A O 1
ATOM 592 N N . LEU A 1 83 ? 20.625 3.361 -2.219 1.00 89.06 83 LEU A N 1
ATOM 593 C CA . LEU A 1 83 ? 20.464 3.668 -3.639 1.00 89.06 83 LEU A CA 1
ATOM 594 C C . LEU A 1 83 ? 19.525 4.879 -3.811 1.00 89.06 83 LEU A C 1
ATOM 596 O O . LEU A 1 83 ? 18.410 4.825 -3.299 1.00 89.06 83 LEU A O 1
ATOM 600 N N . PRO A 1 84 ? 19.907 5.956 -4.518 1.00 91.81 84 PRO A N 1
ATOM 601 C CA . PRO A 1 84 ? 18.972 7.028 -4.854 1.00 91.81 84 PRO A CA 1
ATOM 602 C C . PRO A 1 84 ? 17.918 6.495 -5.831 1.00 91.81 84 PRO A C 1
ATOM 604 O O . PRO A 1 84 ? 18.257 6.097 -6.944 1.00 91.81 84 PRO A O 1
ATOM 607 N N . LYS A 1 85 ? 16.647 6.454 -5.415 1.00 91.12 85 LYS A N 1
ATOM 608 C CA . LYS A 1 85 ? 15.571 5.799 -6.194 1.00 91.12 85 LYS A CA 1
ATOM 609 C C . LYS A 1 85 ? 14.702 6.764 -6.999 1.00 91.12 85 LYS A C 1
ATOM 611 O O . LYS A 1 85 ? 13.875 6.325 -7.788 1.00 91.12 85 LYS A O 1
ATOM 616 N N . GLY A 1 86 ? 14.913 8.071 -6.853 1.00 92.12 86 GLY A N 1
ATOM 617 C CA . GLY A 1 86 ? 14.032 9.062 -7.460 1.00 92.12 86 GLY A CA 1
ATOM 618 C C . GLY A 1 86 ? 12.744 9.157 -6.656 1.00 92.12 86 GLY A C 1
ATOM 619 O O . GLY A 1 86 ? 12.757 9.777 -5.599 1.00 92.12 86 GLY A O 1
ATOM 620 N N . GLY A 1 87 ? 11.663 8.546 -7.128 1.00 90.12 87 GLY A N 1
ATOM 621 C CA . GLY A 1 87 ? 10.343 8.698 -6.526 1.00 90.12 87 GLY A CA 1
ATOM 622 C C . GLY A 1 87 ? 9.511 7.428 -6.513 1.00 90.12 87 GLY A C 1
ATOM 623 O O . GLY A 1 87 ? 9.602 6.625 -7.439 1.00 90.12 87 GLY A O 1
ATOM 624 N N . ASP A 1 88 ? 8.688 7.281 -5.479 1.00 93.69 88 ASP A N 1
ATOM 625 C CA . ASP A 1 88 ? 7.567 6.350 -5.455 1.00 93.69 88 ASP A CA 1
ATOM 626 C C . ASP A 1 88 ? 6.312 7.068 -5.969 1.00 93.69 88 ASP A C 1
ATOM 628 O O . ASP A 1 88 ? 5.792 7.990 -5.331 1.00 93.69 88 ASP A O 1
ATOM 632 N N . LEU A 1 89 ? 5.879 6.672 -7.167 1.00 92.44 89 LEU A N 1
ATOM 633 C CA . LEU A 1 89 ? 4.800 7.333 -7.906 1.00 92.44 89 LEU A CA 1
ATOM 634 C C . LEU A 1 89 ? 3.429 6.688 -7.690 1.00 92.44 89 LEU A C 1
ATOM 636 O O . LEU A 1 89 ? 2.446 7.151 -8.266 1.00 92.44 89 LEU A O 1
ATOM 640 N N . HIS A 1 90 ? 3.375 5.606 -6.912 1.00 94.56 90 HIS A N 1
ATOM 641 C CA . HIS A 1 90 ? 2.146 4.879 -6.651 1.00 94.56 90 HIS A CA 1
ATOM 642 C C . HIS A 1 90 ? 2.192 4.340 -5.227 1.00 94.56 90 HIS A C 1
ATOM 644 O O . HIS A 1 90 ? 2.639 3.220 -4.971 1.00 94.56 90 HIS A O 1
ATOM 650 N N . ASN A 1 91 ? 1.709 5.170 -4.306 1.00 92.94 91 ASN A N 1
ATOM 651 C CA . ASN A 1 91 ? 1.340 4.750 -2.965 1.00 92.94 91 ASN A CA 1
ATOM 652 C C . ASN A 1 91 ? 0.046 5.432 -2.519 1.00 92.94 91 ASN A C 1
ATOM 654 O O . ASN A 1 91 ? -0.200 6.579 -2.895 1.00 92.94 91 ASN A O 1
ATOM 658 N N . HIS A 1 92 ? -0.761 4.758 -1.703 1.00 94.56 92 HIS A N 1
ATOM 659 C CA . HIS A 1 92 ? -1.987 5.326 -1.136 1.00 94.56 92 HIS A CA 1
ATOM 660 C C . HIS A 1 92 ? -1.754 5.732 0.311 1.00 94.56 92 HIS A C 1
ATOM 662 O O . HIS A 1 92 ? -1.342 4.924 1.140 1.00 94.56 92 HIS A O 1
ATOM 668 N N . LEU A 1 93 ? -2.077 6.981 0.658 1.00 93.44 93 LEU A N 1
ATOM 669 C CA . LEU A 1 93 ? -1.837 7.515 2.001 1.00 93.44 93 LEU A CA 1
ATOM 670 C C . LEU A 1 93 ? -2.441 6.626 3.098 1.00 93.44 93 LEU A C 1
ATOM 672 O O . LEU A 1 93 ? -1.817 6.425 4.137 1.00 93.44 93 LEU A O 1
ATOM 676 N N . SER A 1 94 ? -3.646 6.094 2.870 1.00 91.38 94 SER A N 1
ATOM 677 C CA . SER A 1 94 ? -4.386 5.285 3.844 1.00 91.38 94 SER A CA 1
ATOM 678 C C . SER A 1 94 ? -3.678 3.996 4.252 1.00 91.38 94 SER A C 1
ATOM 680 O O . SER A 1 94 ? -3.848 3.587 5.396 1.00 91.38 94 SER A O 1
ATOM 682 N N . GLY A 1 95 ? -2.888 3.382 3.369 1.00 94.94 95 GLY A N 1
ATOM 683 C CA . GLY A 1 95 ? -2.104 2.188 3.685 1.00 94.94 95 GLY A CA 1
ATOM 684 C C . GLY A 1 95 ? -0.593 2.402 3.621 1.00 94.94 95 GLY A C 1
ATOM 685 O O . GLY A 1 95 ? 0.158 1.433 3.720 1.00 94.94 95 GLY A O 1
ATOM 686 N N . ALA A 1 96 ? -0.124 3.648 3.493 1.00 95.56 96 ALA A N 1
ATOM 687 C CA . ALA A 1 96 ? 1.300 3.966 3.404 1.00 95.56 96 ALA A CA 1
ATOM 688 C C . ALA A 1 96 ? 2.036 3.942 4.753 1.00 95.56 96 ALA A C 1
ATOM 690 O O . ALA A 1 96 ? 3.235 3.675 4.794 1.00 95.56 96 ALA A O 1
ATOM 691 N N . VAL A 1 97 ? 1.339 4.199 5.861 1.00 96.69 97 VAL A N 1
ATOM 692 C CA . VAL A 1 97 ? 1.940 4.181 7.205 1.00 96.69 97 VAL A CA 1
ATOM 693 C C . VAL A 1 97 ? 1.775 2.823 7.876 1.00 96.69 97 VAL A C 1
ATOM 695 O O . VAL A 1 97 ? 0.792 2.118 7.652 1.00 96.69 97 VAL A O 1
ATOM 698 N N . SER A 1 98 ? 2.734 2.454 8.723 1.00 98.12 98 SER A N 1
ATOM 699 C CA . SER A 1 98 ? 2.737 1.150 9.386 1.00 98.12 98 SER A CA 1
ATOM 700 C C . SER A 1 98 ? 1.537 0.961 10.321 1.00 98.12 98 SER A C 1
ATOM 702 O O . SER A 1 98 ? 1.049 1.907 10.946 1.00 98.12 98 SER A O 1
ATOM 704 N N . ALA A 1 99 ? 1.096 -0.292 10.473 1.00 98.31 99 ALA A N 1
ATOM 705 C CA . ALA A 1 99 ? 0.063 -0.646 11.445 1.00 98.31 99 ALA A CA 1
ATOM 706 C C . ALA A 1 99 ? 0.447 -0.217 12.873 1.00 98.31 99 ALA A C 1
ATOM 708 O O . ALA A 1 99 ? -0.406 0.228 13.632 1.00 98.31 99 ALA A O 1
ATOM 709 N N . GLU A 1 100 ? 1.730 -0.294 13.225 1.00 98.44 100 GLU A N 1
ATOM 710 C CA . GLU A 1 100 ? 2.272 0.157 14.507 1.00 98.44 100 GLU A CA 1
ATOM 711 C C . GLU A 1 100 ? 2.035 1.654 14.722 1.00 98.44 100 GLU A C 1
ATOM 713 O O . GLU A 1 100 ? 1.506 2.048 15.760 1.00 98.44 100 GLU A O 1
ATOM 718 N N . TYR A 1 101 ? 2.337 2.483 13.719 1.00 98.44 101 TYR A N 1
ATOM 719 C CA . TYR A 1 101 ? 2.090 3.919 13.812 1.00 98.44 101 TYR A CA 1
ATOM 720 C C . TYR A 1 101 ? 0.591 4.231 13.900 1.00 98.44 101 TYR A C 1
ATOM 722 O O . TYR A 1 101 ? 0.175 5.097 14.667 1.00 98.44 101 TYR A O 1
ATOM 730 N N . LEU A 1 102 ? -0.259 3.483 13.187 1.00 98.62 102 LEU A N 1
ATOM 731 C CA . LEU A 1 102 ? -1.715 3.609 13.324 1.00 98.62 102 LEU A CA 1
ATOM 732 C C . LEU A 1 102 ? -2.199 3.246 14.737 1.00 98.62 102 LEU A C 1
ATOM 734 O O . LEU A 1 102 ? -3.085 3.916 15.266 1.00 98.62 102 LEU A O 1
ATOM 738 N N . ILE A 1 103 ? -1.624 2.223 15.374 1.00 98.69 103 ILE A N 1
ATOM 739 C CA . ILE A 1 103 ? -1.949 1.850 16.760 1.00 98.69 103 ILE A CA 1
ATOM 740 C C . ILE A 1 103 ? -1.547 2.975 17.722 1.00 98.69 103 ILE A C 1
ATOM 742 O O . ILE A 1 103 ? -2.317 3.324 18.621 1.00 98.69 103 ILE A O 1
ATOM 746 N N . GLU A 1 104 ? -0.375 3.582 17.521 1.00 98.50 104 GLU A N 1
ATOM 747 C CA . GLU A 1 104 ? 0.074 4.738 18.303 1.00 98.50 104 GLU A CA 1
ATOM 748 C C . GLU A 1 104 ? -0.884 5.924 18.161 1.00 98.50 104 GLU A C 1
ATOM 750 O O . GLU A 1 104 ? -1.326 6.479 19.171 1.00 98.50 104 GLU A O 1
ATOM 755 N N . LEU A 1 105 ? -1.277 6.259 16.929 1.00 98.44 105 LEU A N 1
ATOM 756 C CA . LEU A 1 105 ? -2.248 7.314 16.641 1.00 98.44 105 LEU A CA 1
ATOM 757 C C . LEU A 1 105 ? -3.613 7.031 17.280 1.00 98.44 105 LEU A C 1
ATOM 759 O O . LEU A 1 105 ? -4.196 7.919 17.901 1.00 98.44 105 LEU A O 1
ATOM 763 N N . ALA A 1 106 ? -4.106 5.792 17.193 1.00 98.50 106 ALA A N 1
ATOM 764 C CA . ALA A 1 106 ? -5.360 5.386 17.822 1.00 98.50 106 ALA A CA 1
ATOM 765 C C . ALA A 1 106 ? -5.314 5.550 19.350 1.00 98.50 106 ALA A C 1
ATOM 767 O O . ALA A 1 106 ? -6.268 6.046 19.955 1.00 98.50 106 ALA A O 1
ATOM 768 N N . ALA A 1 107 ? -4.192 5.173 19.970 1.00 98.38 107 ALA A N 1
ATOM 769 C CA . ALA A 1 107 ? -3.966 5.336 21.401 1.00 98.38 107 ALA A CA 1
ATOM 770 C C . ALA A 1 107 ? -3.924 6.813 21.820 1.00 98.38 107 ALA A C 1
ATOM 772 O O . ALA A 1 107 ? -4.524 7.182 22.829 1.00 98.38 107 ALA A O 1
ATOM 773 N N . GLU A 1 108 ? -3.241 7.667 21.057 1.00 97.38 108 GLU A N 1
ATOM 774 C CA . GLU A 1 108 ? -3.189 9.111 21.315 1.00 97.38 108 GLU A CA 1
ATOM 775 C C . GLU A 1 108 ? -4.541 9.800 21.107 1.00 97.38 108 GLU A C 1
ATOM 777 O O . GLU A 1 108 ? -4.899 10.699 21.865 1.00 97.38 108 GLU A O 1
ATOM 782 N N . GLY A 1 109 ? -5.315 9.351 20.117 1.00 95.62 109 GLY A N 1
ATOM 783 C CA . GLY A 1 109 ? -6.667 9.832 19.840 1.00 95.62 109 GLY A CA 1
ATOM 784 C C . GLY A 1 109 ? -7.729 9.347 20.832 1.00 95.62 109 GLY A C 1
ATOM 785 O O . GLY A 1 109 ? -8.894 9.719 20.692 1.00 95.62 109 GLY A O 1
ATOM 786 N N . GLY A 1 110 ? -7.356 8.514 21.811 1.00 97.81 110 GLY A N 1
ATOM 787 C CA . GLY A 1 110 ? -8.282 7.942 22.790 1.00 97.81 110 GLY A CA 1
ATOM 788 C C . GLY A 1 110 ? -9.336 7.022 22.167 1.00 97.81 110 GLY A C 1
ATOM 789 O O . GLY A 1 110 ? -10.431 6.894 22.716 1.00 97.81 110 GLY A O 1
ATOM 790 N N . LEU A 1 111 ? -9.036 6.421 21.011 1.00 98.50 111 LEU A N 1
ATOM 791 C CA . LEU A 1 111 ? -9.948 5.509 20.328 1.00 98.50 111 LEU A CA 1
ATOM 792 C C . LEU A 1 111 ? -10.063 4.177 21.073 1.00 98.50 111 LEU A C 1
ATOM 794 O O . LEU A 1 111 ? -9.185 3.768 21.841 1.00 98.50 111 LEU A O 1
ATOM 798 N N . CYS A 1 112 ? -11.160 3.482 20.804 1.00 98.62 112 CYS A N 1
ATOM 799 C CA . CYS A 1 112 ? -11.411 2.136 21.292 1.00 98.62 112 CYS A CA 1
ATOM 800 C C . CYS A 1 112 ? -11.227 1.142 20.149 1.00 98.62 112 CYS A C 1
ATOM 802 O O . CYS A 1 112 ? -11.356 1.499 18.984 1.00 98.62 112 CYS A O 1
ATOM 804 N N . ILE A 1 113 ? -10.955 -0.112 20.475 1.00 98.75 113 ILE A N 1
ATOM 805 C CA . ILE A 1 113 ? -10.897 -1.224 19.537 1.00 98.75 113 ILE A CA 1
ATOM 806 C C . ILE A 1 113 ? -12.041 -2.178 19.862 1.00 98.75 113 ILE A C 1
ATOM 808 O O . ILE A 1 113 ? -12.123 -2.672 20.988 1.00 98.75 113 ILE A O 1
ATOM 812 N N . ASP A 1 114 ? -12.888 -2.470 18.882 1.00 98.50 114 ASP A N 1
ATOM 813 C CA . ASP A 1 114 ? -13.832 -3.583 18.937 1.00 98.50 114 ASP A CA 1
ATOM 814 C C . ASP A 1 114 ? -13.063 -4.911 19.001 1.00 98.50 114 ASP A C 1
ATOM 816 O O . ASP A 1 114 ? -12.278 -5.240 18.109 1.00 98.50 114 ASP A O 1
ATOM 820 N N . THR A 1 115 ? -13.243 -5.672 20.081 1.00 96.25 115 THR A N 1
ATOM 821 C CA . THR A 1 115 ? -12.392 -6.837 20.372 1.00 96.25 115 THR A CA 1
ATOM 822 C C . THR A 1 115 ? -12.711 -8.052 19.508 1.00 96.25 115 THR A C 1
ATOM 824 O O . THR A 1 115 ? -11.870 -8.943 19.394 1.00 96.25 115 THR A O 1
ATOM 827 N N . ALA A 1 116 ? -13.889 -8.093 18.882 1.00 96.50 116 ALA A N 1
ATOM 828 C CA . ALA A 1 116 ? -14.285 -9.175 17.989 1.00 96.50 116 ALA A CA 1
ATOM 829 C C . ALA A 1 116 ? -13.740 -8.965 16.570 1.00 96.50 116 ALA A C 1
ATOM 831 O O . ALA A 1 116 ? -13.301 -9.911 15.919 1.00 96.50 116 ALA A O 1
ATOM 832 N N . THR A 1 117 ? -13.762 -7.722 16.094 1.00 96.81 117 THR A N 1
ATOM 833 C CA . THR A 1 117 ? -13.441 -7.366 14.706 1.00 96.81 117 THR A CA 1
ATOM 834 C C . THR A 1 117 ? -12.090 -6.689 14.548 1.00 96.81 117 THR A C 1
ATOM 836 O O . THR A 1 117 ? -11.632 -6.517 13.418 1.00 96.81 117 THR A O 1
ATOM 839 N N . THR A 1 118 ? -11.428 -6.325 15.651 1.00 97.94 118 THR A N 1
ATOM 840 C CA . THR A 1 118 ? -10.192 -5.523 15.689 1.00 97.94 118 THR A CA 1
ATOM 841 C C . THR A 1 118 ? -10.341 -4.155 15.018 1.00 97.94 118 THR A C 1
ATOM 843 O O . THR A 1 118 ? -9.388 -3.638 14.449 1.00 97.94 118 THR A O 1
ATOM 846 N N . THR A 1 119 ? -11.534 -3.564 15.063 1.00 98.56 119 THR A N 1
ATOM 847 C CA . THR A 1 119 ? -11.839 -2.284 14.401 1.00 98.56 119 THR A CA 1
ATOM 848 C C . THR A 1 119 ? -11.660 -1.119 15.366 1.00 98.56 119 THR A C 1
ATOM 850 O O . THR A 1 119 ? -12.179 -1.164 16.479 1.00 98.56 119 THR A O 1
ATOM 853 N N . ALA A 1 120 ? -10.958 -0.067 14.952 1.00 98.44 120 ALA A N 1
ATOM 854 C CA . ALA A 1 120 ? -10.898 1.193 15.677 1.00 98.44 120 ALA A CA 1
ATOM 855 C C . ALA A 1 120 ? -12.252 1.916 15.600 1.00 98.44 120 ALA A C 1
ATOM 857 O O . ALA A 1 120 ? -12.790 2.138 14.518 1.00 98.44 120 ALA A O 1
ATOM 858 N N . VAL A 1 121 ? -12.793 2.293 16.754 1.00 97.81 121 VAL A N 1
ATOM 859 C CA . VAL A 1 121 ? -14.092 2.951 16.914 1.00 97.81 121 VAL A CA 1
ATOM 860 C C . VAL A 1 121 ? -13.985 4.145 17.860 1.00 97.81 121 VAL A C 1
ATOM 862 O O . VAL A 1 121 ? -13.051 4.270 18.660 1.00 97.81 121 VAL A O 1
ATOM 865 N N . THR A 1 122 ? -14.957 5.049 17.769 1.00 97.12 122 THR A N 1
ATOM 866 C CA . THR A 1 122 ? -14.989 6.276 18.570 1.00 97.12 122 THR A CA 1
ATOM 867 C C . THR A 1 122 ? -15.246 5.998 20.055 1.00 97.12 122 THR A C 1
ATOM 869 O O . THR A 1 122 ? -16.043 5.113 20.370 1.00 97.12 122 THR A O 1
ATOM 872 N N . PRO A 1 123 ? -14.661 6.784 20.978 1.00 95.38 123 PRO A N 1
ATOM 873 C CA . PRO A 1 123 ? -15.001 6.715 22.399 1.00 95.38 123 PRO A CA 1
ATOM 874 C C . PRO A 1 123 ? -16.461 7.135 22.669 1.00 95.38 123 PRO A C 1
ATOM 876 O O . PRO A 1 123 ? -17.051 7.853 21.855 1.00 95.38 123 PRO A O 1
ATOM 879 N N . PRO A 1 124 ? -17.037 6.771 23.834 1.00 96.56 124 PRO A N 1
ATOM 880 C CA . PRO A 1 124 ? -16.406 6.064 24.956 1.00 96.56 124 PRO A CA 1
ATOM 881 C C . PRO A 1 124 ? -16.294 4.545 24.748 1.00 96.56 124 PRO A C 1
ATOM 883 O O . PRO A 1 124 ? -17.135 3.938 24.091 1.00 96.56 124 PRO A O 1
ATOM 886 N N . CYS A 1 125 ? -15.286 3.919 25.366 1.00 97.56 125 CYS A N 1
ATOM 887 C CA . CYS A 1 125 ? -15.133 2.463 25.319 1.00 97.56 125 CYS A CA 1
ATOM 888 C C . CYS A 1 125 ? -16.167 1.797 26.235 1.00 97.56 125 CYS A C 1
ATOM 890 O O . CYS A 1 125 ? -16.231 2.094 27.429 1.00 97.56 125 CYS A O 1
ATOM 892 N N . GLY A 1 126 ? -16.972 0.900 25.671 1.00 94.69 126 GLY A N 1
ATOM 893 C CA . GLY A 1 126 ? -18.003 0.135 26.368 1.00 94.69 126 GLY A CA 1
ATOM 894 C C . GLY A 1 126 ? -17.795 -1.381 26.271 1.00 94.69 126 GLY A C 1
ATOM 895 O O . GLY A 1 126 ? -16.749 -1.839 25.798 1.00 94.69 126 GLY A O 1
ATOM 896 N N . PRO A 1 127 ? -18.791 -2.181 26.698 1.00 96.31 127 PRO A N 1
ATOM 897 C CA . PRO A 1 127 ? -18.760 -3.635 26.556 1.00 96.31 127 PRO A CA 1
ATOM 898 C C . PRO A 1 127 ? -18.438 -4.062 25.116 1.00 96.31 127 PRO A C 1
ATOM 900 O O . PRO A 1 127 ? -19.018 -3.534 24.174 1.00 96.31 127 PRO A O 1
ATOM 903 N N . GLY A 1 128 ? -17.511 -5.010 24.949 1.00 96.75 128 GLY A N 1
ATOM 904 C CA . GLY A 1 128 ? -17.059 -5.474 23.627 1.00 96.75 128 GLY A CA 1
ATOM 905 C C . GLY A 1 128 ? -15.961 -4.619 22.982 1.00 96.75 128 GLY A C 1
ATOM 906 O O . GLY A 1 128 ? -15.455 -4.974 21.922 1.00 96.75 128 GLY A O 1
ATOM 907 N N . THR A 1 129 ? -15.536 -3.535 23.633 1.00 98.12 129 THR A N 1
ATOM 908 C CA . THR A 1 129 ? -14.427 -2.696 23.165 1.00 98.12 129 THR A CA 1
ATOM 909 C C . THR A 1 129 ? -13.347 -2.547 24.232 1.00 98.12 129 THR A C 1
ATOM 911 O O . THR A 1 129 ? -13.598 -2.737 25.423 1.00 98.12 129 THR A O 1
ATOM 914 N N . ARG A 1 130 ? -12.132 -2.197 23.809 1.00 98.00 130 ARG A N 1
ATOM 915 C CA . ARG A 1 130 ? -10.974 -1.959 24.679 1.00 98.00 130 ARG A CA 1
ATOM 916 C C . ARG A 1 130 ? -10.244 -0.679 24.264 1.00 98.00 130 ARG A C 1
ATOM 918 O O . ARG A 1 130 ? -10.173 -0.432 23.065 1.00 98.00 130 ARG A O 1
ATOM 925 N N . PRO A 1 131 ? -9.680 0.133 25.177 1.00 98.62 131 PRO A N 1
ATOM 926 C CA . PRO A 1 131 ? -8.870 1.286 24.781 1.00 98.62 131 PRO A CA 1
ATOM 927 C C . PRO A 1 131 ? -7.705 0.877 23.870 1.00 98.62 131 PRO A C 1
ATOM 929 O O . PRO A 1 131 ? -6.974 -0.061 24.185 1.00 98.62 131 PRO A O 1
ATOM 932 N N . ALA A 1 132 ? -7.479 1.602 22.772 1.00 98.62 132 ALA A N 1
ATOM 933 C CA . ALA A 1 132 ? -6.333 1.353 21.890 1.00 98.62 132 ALA A CA 1
ATOM 934 C C . ALA A 1 132 ? -4.990 1.525 22.627 1.00 98.62 132 ALA A C 1
ATOM 936 O O . ALA A 1 132 ? -4.019 0.830 22.335 1.00 98.62 132 ALA A O 1
ATOM 937 N N . ALA A 1 133 ? -4.953 2.396 23.642 1.00 98.56 133 ALA A N 1
ATOM 938 C CA . ALA A 1 133 ? -3.785 2.620 24.491 1.00 98.56 133 ALA A CA 1
ATOM 939 C C . ALA A 1 133 ? -3.291 1.363 25.228 1.00 98.56 133 ALA A C 1
ATOM 941 O O . ALA A 1 133 ? -2.101 1.292 25.542 1.00 98.56 133 ALA A O 1
ATOM 942 N N . ASP A 1 134 ? -4.147 0.358 25.441 1.00 98.56 134 ASP A N 1
ATOM 943 C CA . ASP A 1 134 ? -3.752 -0.904 26.075 1.00 98.56 134 ASP A CA 1
ATOM 944 C C . ASP A 1 134 ? -2.699 -1.656 25.240 1.00 98.56 134 ASP A C 1
ATOM 946 O O . ASP A 1 134 ? -1.889 -2.393 25.797 1.00 98.56 134 ASP A O 1
ATOM 950 N N . ALA A 1 135 ? -2.627 -1.426 23.921 1.00 98.31 135 ALA A N 1
ATOM 951 C CA . ALA A 1 135 ? -1.618 -2.040 23.052 1.00 98.31 135 ALA A CA 1
ATOM 952 C C . ALA A 1 135 ? -0.178 -1.593 23.378 1.00 98.31 135 ALA A C 1
ATOM 954 O O . ALA A 1 135 ? 0.778 -2.251 22.979 1.00 98.31 135 ALA A O 1
ATOM 955 N N . ARG A 1 136 ? 0.011 -0.504 24.135 1.00 97.75 136 ARG A N 1
ATOM 956 C CA . ARG A 1 136 ? 1.347 -0.052 24.565 1.00 97.75 136 ARG A CA 1
ATOM 957 C C . ARG A 1 136 ? 1.975 -0.967 25.615 1.00 97.75 136 ARG A C 1
ATOM 959 O O . ARG A 1 136 ? 3.195 -0.989 25.752 1.00 97.75 136 ARG A O 1
ATOM 966 N N . THR A 1 137 ? 1.156 -1.680 26.385 1.00 97.94 137 THR A N 1
ATOM 967 C CA . THR A 1 137 ? 1.607 -2.525 27.502 1.00 97.94 137 THR A CA 1
ATOM 968 C C . THR A 1 137 ? 1.199 -3.987 27.340 1.00 97.94 137 THR A C 1
ATOM 970 O O . THR A 1 137 ? 1.880 -4.867 27.865 1.00 97.94 137 THR A O 1
ATOM 973 N N . ASP A 1 138 ? 0.141 -4.272 26.581 1.00 98.38 138 ASP A N 1
ATOM 974 C CA . ASP A 1 138 ? -0.303 -5.621 26.236 1.00 98.38 138 ASP A CA 1
ATOM 975 C C . ASP A 1 138 ? 0.239 -6.031 24.859 1.00 98.38 138 ASP A C 1
ATOM 977 O O . ASP A 1 138 ? -0.306 -5.688 23.806 1.00 98.38 138 ASP A O 1
ATOM 981 N N . ARG A 1 139 ? 1.331 -6.806 24.871 1.00 98.19 139 ARG A N 1
ATOM 982 C CA . ARG A 1 139 ? 2.004 -7.263 23.649 1.00 98.19 139 ARG A CA 1
ATOM 983 C C . ARG A 1 139 ? 1.128 -8.177 22.791 1.00 98.19 139 ARG A C 1
ATOM 985 O O . ARG A 1 139 ? 1.181 -8.093 21.568 1.00 98.19 139 ARG A O 1
ATOM 992 N N . ALA A 1 140 ? 0.323 -9.039 23.412 1.00 98.38 140 ALA A N 1
ATOM 993 C CA . ALA A 1 140 ? -0.538 -9.959 22.675 1.00 98.38 140 ALA A CA 1
ATOM 994 C C . ALA A 1 140 ? -1.639 -9.194 21.933 1.00 98.38 140 ALA A C 1
ATOM 996 O O . ALA A 1 140 ? -1.942 -9.509 20.780 1.00 98.38 140 ALA A O 1
ATOM 997 N N . PHE A 1 141 ? -2.189 -8.162 22.576 1.00 98.50 141 PHE A N 1
ATOM 998 C CA . PHE A 1 141 ? -3.145 -7.259 21.952 1.00 98.50 141 PHE A CA 1
ATOM 999 C C . PHE A 1 141 ? -2.508 -6.447 20.819 1.00 98.50 141 PHE A C 1
ATOM 1001 O O . PHE A 1 141 ? -3.050 -6.435 19.717 1.00 98.50 141 PHE A O 1
ATOM 1008 N N . HIS A 1 142 ? -1.327 -5.861 21.039 1.00 98.62 142 HIS A N 1
ATOM 1009 C CA . HIS A 1 142 ? -0.572 -5.168 19.991 1.00 98.62 142 HIS A CA 1
ATOM 1010 C C . HIS A 1 142 ? -0.346 -6.051 18.759 1.00 98.62 142 HIS A C 1
ATOM 1012 O O . HIS A 1 142 ? -0.688 -5.673 17.641 1.00 98.62 142 HIS A O 1
ATOM 1018 N N . ASP A 1 143 ? 0.181 -7.261 18.956 1.00 98.31 143 ASP A N 1
ATOM 1019 C CA . ASP A 1 143 ? 0.472 -8.170 17.849 1.00 98.31 143 ASP A CA 1
ATOM 1020 C C . ASP A 1 143 ? -0.809 -8.627 17.129 1.00 98.31 143 ASP A C 1
ATOM 1022 O O . ASP A 1 143 ? -0.784 -8.886 15.925 1.00 98.31 143 ASP A O 1
ATOM 1026 N N . ALA A 1 144 ? -1.942 -8.721 17.836 1.00 97.75 144 ALA A N 1
ATOM 1027 C CA . ALA A 1 144 ? -3.235 -8.995 17.215 1.00 97.75 144 ALA A CA 1
ATOM 1028 C C . ALA A 1 144 ? -3.695 -7.842 16.310 1.00 97.75 144 ALA A C 1
ATOM 1030 O O . ALA A 1 144 ? -4.173 -8.110 15.209 1.00 97.75 144 ALA A O 1
ATOM 1031 N N . LEU A 1 145 ? -3.503 -6.585 16.729 1.00 98.50 145 LEU A N 1
ATOM 1032 C CA . LEU A 1 145 ? -3.794 -5.415 15.896 1.00 98.50 145 LEU A CA 1
ATOM 1033 C C . LEU A 1 145 ? -2.887 -5.365 14.668 1.00 98.50 145 LEU A C 1
ATOM 1035 O O . LEU A 1 145 ? -3.390 -5.227 13.560 1.00 98.50 145 LEU A O 1
ATOM 1039 N N . VAL A 1 146 ? -1.576 -5.567 14.833 1.00 98.56 146 VAL A N 1
ATOM 1040 C CA . VAL A 1 146 ? -0.630 -5.568 13.704 1.00 98.56 146 VAL A CA 1
ATOM 1041 C C . VAL A 1 146 ? -1.020 -6.612 12.655 1.00 98.56 146 VAL A C 1
ATOM 1043 O O . VAL A 1 146 ? -1.118 -6.273 11.477 1.00 98.56 146 VAL A O 1
ATOM 1046 N N . ARG A 1 147 ? -1.319 -7.855 13.057 1.00 97.56 147 ARG A N 1
ATOM 1047 C CA . ARG A 1 147 ? -1.788 -8.903 12.125 1.00 97.56 147 ARG A CA 1
ATOM 1048 C C . ARG A 1 147 ? -3.140 -8.585 11.490 1.00 97.56 147 ARG A C 1
ATOM 1050 O O . ARG A 1 147 ? -3.423 -9.015 10.378 1.00 97.56 147 ARG A O 1
ATOM 1057 N N . ALA A 1 148 ? -4.004 -7.872 12.204 1.00 97.12 148 ALA A N 1
ATOM 1058 C CA . ALA A 1 148 ? -5.319 -7.510 11.702 1.00 97.12 148 ALA A CA 1
ATOM 1059 C C . ALA A 1 148 ? -5.306 -6.309 10.748 1.00 97.12 148 ALA A C 1
ATOM 1061 O O . ALA A 1 148 ? -6.218 -6.209 9.928 1.00 97.12 148 ALA A O 1
ATOM 1062 N N . TRP A 1 149 ? -4.342 -5.399 10.903 1.00 98.31 149 TRP A N 1
ATOM 1063 C CA . TRP A 1 149 ? -4.227 -4.118 10.191 1.00 98.31 149 TRP A CA 1
ATOM 1064 C C . TRP A 1 149 ? -3.118 -4.130 9.128 1.00 98.31 149 TRP A C 1
ATOM 1066 O O . TRP A 1 149 ? -2.819 -3.100 8.535 1.00 98.31 149 TRP A O 1
ATOM 1076 N N . SER A 1 150 ? -2.491 -5.282 8.891 1.00 98.31 150 SER A N 1
ATOM 1077 C CA . SER A 1 150 ? -1.469 -5.475 7.862 1.00 98.31 150 SER A CA 1
ATOM 1078 C C . SER A 1 150 ? -1.475 -6.915 7.345 1.00 98.31 150 SER A C 1
ATOM 1080 O O . SER A 1 150 ? -2.249 -7.754 7.806 1.00 98.31 150 SER A O 1
ATOM 1082 N N . MET A 1 151 ? -0.581 -7.217 6.409 1.00 97.31 151 MET A N 1
ATOM 1083 C CA . MET A 1 151 ? -0.333 -8.561 5.886 1.00 97.31 151 MET A CA 1
ATOM 10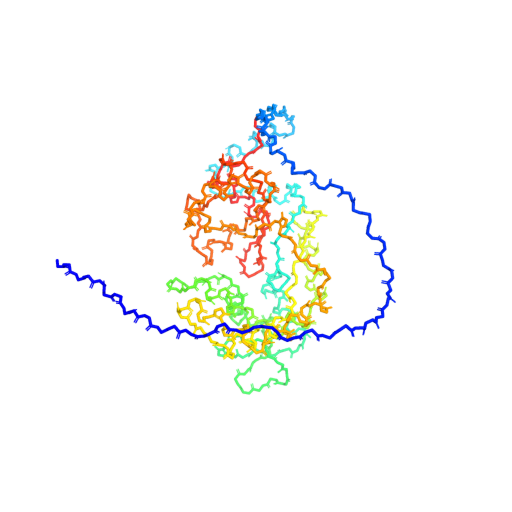84 C C . MET A 1 151 ? 0.589 -9.402 6.794 1.00 97.31 151 MET A C 1
ATOM 1086 O O . MET A 1 151 ? 0.942 -10.527 6.433 1.00 97.31 151 MET A O 1
ATOM 1090 N N . GLU A 1 152 ? 0.990 -8.891 7.969 1.00 96.38 152 GLU A N 1
ATOM 1091 C CA . GLU A 1 152 ? 1.798 -9.639 8.945 1.00 96.38 152 GLU A CA 1
ATOM 1092 C C . GLU A 1 152 ? 1.102 -10.939 9.351 1.00 96.38 152 GLU A C 1
ATOM 1094 O O . GLU A 1 152 ? -0.046 -10.937 9.799 1.00 96.38 152 GLU A O 1
ATOM 1099 N N . GLY A 1 153 ? 1.815 -12.061 9.236 1.00 91.75 153 GLY A N 1
ATOM 1100 C CA . GLY A 1 153 ? 1.284 -13.368 9.618 1.00 91.75 153 GLY A CA 1
ATOM 1101 C C . GLY A 1 153 ? -0.017 -13.756 8.904 1.00 91.75 153 GLY A C 1
ATOM 1102 O O . GLY A 1 153 ? -0.800 -14.510 9.486 1.00 91.75 153 GLY A O 1
ATOM 1103 N N . PHE A 1 154 ? -0.257 -13.239 7.689 1.00 88.50 154 PHE A N 1
ATOM 1104 C CA . PHE A 1 154 ? -1.452 -13.532 6.895 1.00 88.50 154 PHE A CA 1
ATOM 1105 C C . PHE A 1 154 ? -1.737 -15.053 6.843 1.00 88.50 154 PHE A C 1
ATOM 1107 O O . PHE A 1 154 ? -0.855 -15.823 6.437 1.00 88.50 154 PHE A O 1
ATOM 1114 N N . PRO A 1 155 ? -2.934 -15.515 7.269 1.00 81.06 155 PRO A N 1
ATOM 1115 C CA . PRO A 1 155 ? -3.208 -16.941 7.408 1.00 81.06 155 PRO A CA 1
ATOM 1116 C C . PRO A 1 155 ? -3.214 -17.691 6.066 1.00 81.06 155 PRO A C 1
ATOM 1118 O O . PRO A 1 155 ? -3.840 -17.240 5.104 1.00 81.06 155 PRO A O 1
ATOM 1121 N N . PRO A 1 156 ? -2.603 -18.887 5.991 1.00 81.81 156 PRO A N 1
ATOM 1122 C CA . PRO A 1 156 ? -2.649 -19.696 4.780 1.00 81.81 156 PRO A CA 1
ATOM 1123 C C . PRO A 1 156 ? -4.085 -20.146 4.470 1.00 81.81 156 PRO A C 1
ATOM 1125 O O . PRO A 1 156 ? -4.845 -20.509 5.367 1.00 81.81 156 PRO A O 1
ATOM 1128 N N . GLY A 1 157 ? -4.442 -20.164 3.184 1.00 84.06 157 GLY A N 1
ATOM 1129 C CA . GLY A 1 157 ? -5.751 -20.632 2.708 1.00 84.06 157 GLY A CA 1
ATOM 1130 C C . GLY A 1 157 ? -6.873 -19.591 2.751 1.00 84.06 157 GLY A C 1
ATOM 1131 O O . GLY A 1 157 ? -8.001 -19.920 2.392 1.00 84.06 157 GLY A O 1
ATOM 1132 N N . GLN A 1 158 ? -6.584 -18.353 3.159 1.00 88.25 158 GLN A N 1
ATOM 1133 C CA . GLN A 1 158 ? -7.505 -17.225 3.016 1.00 88.25 158 GLN A CA 1
ATOM 1134 C C . GLN A 1 158 ? -7.224 -16.447 1.722 1.00 88.25 158 GLN A C 1
ATOM 1136 O O . GLN A 1 158 ? -6.176 -16.611 1.094 1.00 88.25 158 GLN A O 1
ATOM 1141 N N . SER A 1 159 ? -8.171 -15.601 1.318 1.00 92.44 159 SER A N 1
ATOM 1142 C CA . SER A 1 159 ? -7.988 -14.656 0.213 1.00 92.44 159 SER A CA 1
ATOM 1143 C C . SER A 1 159 ? -7.110 -13.495 0.681 1.00 92.44 159 SER A C 1
ATOM 1145 O O . SER A 1 159 ? -7.496 -12.751 1.584 1.00 92.44 159 SER A O 1
ATOM 1147 N N . GLY A 1 160 ? -5.918 -13.355 0.090 1.00 92.94 160 GLY A N 1
ATOM 1148 C CA . GLY A 1 160 ? -5.009 -12.246 0.396 1.00 92.94 160 GLY A CA 1
ATOM 1149 C C . GLY A 1 160 ? -5.620 -10.899 0.022 1.00 92.94 160 GLY A C 1
ATOM 1150 O O . GLY A 1 160 ? -5.556 -9.966 0.815 1.00 92.94 160 GLY A O 1
ATOM 1151 N N . HIS A 1 161 ? -6.323 -10.851 -1.114 1.00 92.44 161 HIS A N 1
ATOM 1152 C CA . HIS A 1 161 ? -7.151 -9.723 -1.532 1.00 92.44 161 HIS A CA 1
ATOM 1153 C C . HIS A 1 161 ? -8.150 -9.301 -0.445 1.00 92.44 161 HIS A C 1
ATOM 1155 O O . HIS A 1 161 ? -8.166 -8.142 -0.033 1.00 92.44 161 HIS A O 1
ATOM 1161 N N . ASP A 1 162 ? -8.960 -10.234 0.062 1.00 91.88 162 ASP A N 1
ATOM 1162 C CA . ASP A 1 162 ? -10.025 -9.880 1.009 1.00 91.88 162 ASP A CA 1
ATOM 1163 C C . ASP A 1 162 ? -9.458 -9.461 2.366 1.00 91.88 162 ASP A C 1
ATOM 1165 O O . ASP A 1 162 ? -9.969 -8.528 2.983 1.00 91.88 162 ASP A O 1
ATOM 1169 N N . HIS A 1 163 ? -8.380 -10.107 2.823 1.00 95.12 163 HIS A N 1
ATOM 1170 C CA . HIS A 1 163 ? -7.697 -9.697 4.051 1.00 95.12 163 HIS A CA 1
ATOM 1171 C C . HIS A 1 163 ? -7.085 -8.304 3.910 1.00 95.12 163 HIS A C 1
ATOM 1173 O O . HIS A 1 163 ? -7.309 -7.464 4.780 1.00 95.12 163 HIS A O 1
ATOM 1179 N N . PHE A 1 164 ? -6.374 -8.045 2.809 1.00 96.31 164 PHE A N 1
ATOM 1180 C CA . PHE A 1 164 ? -5.781 -6.745 2.500 1.00 96.31 164 PHE A CA 1
ATOM 1181 C C . PHE A 1 164 ? -6.834 -5.633 2.530 1.00 96.31 164 PHE A C 1
ATOM 1183 O O . PHE A 1 164 ? -6.694 -4.683 3.302 1.00 96.31 164 PHE A O 1
ATOM 1190 N N . PHE A 1 165 ? -7.934 -5.779 1.782 1.00 94.44 165 PHE A N 1
ATOM 1191 C CA . PHE A 1 165 ? -8.981 -4.754 1.731 1.00 94.44 165 PHE A CA 1
ATOM 1192 C C . PHE A 1 165 ? -9.785 -4.634 3.035 1.00 94.44 165 PHE A C 1
ATOM 1194 O O . PHE A 1 165 ? -10.234 -3.540 3.381 1.00 94.44 165 PHE A O 1
ATOM 1201 N N . ALA A 1 166 ? -9.921 -5.712 3.815 1.00 94.06 166 ALA A N 1
ATOM 1202 C CA . ALA A 1 166 ? -10.555 -5.648 5.130 1.00 94.06 166 ALA A CA 1
ATOM 1203 C C . ALA A 1 166 ? -9.768 -4.782 6.131 1.00 94.06 166 ALA A C 1
ATOM 1205 O O . ALA A 1 166 ? -10.376 -4.226 7.049 1.00 94.06 166 ALA A O 1
ATOM 1206 N N . THR A 1 167 ? -8.443 -4.638 5.974 1.00 96.62 167 THR A N 1
ATOM 1207 C CA . THR A 1 167 ? -7.627 -3.818 6.889 1.00 96.62 167 THR A CA 1
ATOM 1208 C C . THR A 1 167 ? -8.091 -2.359 6.934 1.00 96.62 167 THR A C 1
ATOM 1210 O O . THR A 1 167 ? -8.253 -1.809 8.025 1.00 96.62 167 THR A O 1
ATOM 1213 N N . PHE A 1 168 ? -8.429 -1.765 5.784 1.00 95.25 168 PHE A N 1
ATOM 1214 C CA . PHE A 1 168 ? -8.833 -0.359 5.691 1.00 95.25 168 PHE A CA 1
ATOM 1215 C C . PHE A 1 168 ? -10.113 -0.049 6.465 1.00 95.25 168 PHE A C 1
ATOM 1217 O O . PHE A 1 168 ? -10.224 1.007 7.084 1.00 95.25 168 PHE A O 1
ATOM 1224 N N . GLY A 1 169 ? -11.063 -0.988 6.493 1.00 93.06 169 GLY A N 1
ATOM 1225 C CA . GLY A 1 169 ? -12.262 -0.860 7.321 1.00 93.06 169 GLY A CA 1
ATOM 1226 C C . GLY A 1 169 ? -11.944 -0.863 8.818 1.00 93.06 169 GLY A C 1
ATOM 1227 O O . GLY A 1 169 ? -12.585 -0.150 9.587 1.00 93.06 169 GLY A O 1
ATOM 1228 N N . LYS A 1 170 ? -10.920 -1.617 9.234 1.00 97.69 170 LYS A N 1
ATOM 1229 C CA . LYS A 1 170 ? -10.539 -1.752 10.645 1.00 97.69 170 LYS A CA 1
ATOM 1230 C C . LYS A 1 170 ? -9.832 -0.518 11.189 1.00 97.69 170 LYS A C 1
ATOM 1232 O O . LYS A 1 170 ? -10.096 -0.134 12.321 1.00 97.69 170 LYS A O 1
ATOM 1237 N N . PHE A 1 171 ? -8.945 0.106 10.417 1.00 97.19 171 PHE A N 1
ATOM 1238 C CA . PHE A 1 171 ? -8.206 1.296 10.860 1.00 97.19 171 PHE A CA 1
ATOM 1239 C C . PHE A 1 171 ? -8.763 2.617 10.309 1.00 97.19 171 PHE A C 1
ATOM 1241 O O . PHE A 1 171 ? -8.193 3.679 10.571 1.00 97.19 171 PHE A O 1
ATOM 1248 N N . GLY A 1 172 ? -9.868 2.582 9.555 1.00 93.62 172 GLY A N 1
ATOM 1249 C CA . GLY A 1 172 ? -10.431 3.743 8.858 1.00 93.62 172 GLY A CA 1
ATOM 1250 C C . GLY A 1 172 ? -10.623 4.964 9.761 1.00 93.62 172 GLY A C 1
ATOM 1251 O O . GLY A 1 172 ? -10.172 6.057 9.415 1.00 93.62 172 GLY A O 1
ATOM 1252 N N . GLU A 1 173 ? -11.166 4.761 10.967 1.00 94.88 173 GLU A N 1
ATOM 1253 C CA . GLU A 1 173 ? -11.372 5.823 11.964 1.00 94.88 173 GLU A CA 1
ATOM 1254 C C . GLU A 1 173 ? -10.064 6.532 12.362 1.00 94.88 173 GLU A C 1
ATOM 1256 O O . GLU A 1 173 ? -10.044 7.747 12.567 1.00 94.88 173 GLU A O 1
ATOM 1261 N N . VAL A 1 174 ? -8.949 5.794 12.427 1.00 96.81 174 VAL A N 1
ATOM 1262 C CA . VAL A 1 174 ? -7.616 6.353 12.701 1.00 96.81 174 VAL A CA 1
ATOM 1263 C C . VAL A 1 174 ? -7.175 7.221 11.525 1.00 96.81 174 VAL A C 1
ATOM 1265 O O . VAL A 1 174 ? -6.820 8.389 11.691 1.00 96.81 174 VAL A O 1
ATOM 1268 N N . THR A 1 175 ? -7.227 6.667 10.313 1.00 92.81 175 THR A N 1
ATOM 1269 C CA . THR A 1 175 ? -6.687 7.340 9.123 1.00 92.81 175 THR A CA 1
ATOM 1270 C C . THR A 1 175 ? -7.436 8.625 8.780 1.00 92.81 175 THR A C 1
ATOM 1272 O O . THR A 1 175 ? -6.819 9.624 8.404 1.00 92.81 175 THR A O 1
ATOM 1275 N N . TRP A 1 176 ? -8.754 8.655 9.001 1.00 86.75 176 TRP A N 1
ATOM 1276 C CA . TRP A 1 176 ? -9.572 9.848 8.801 1.00 86.75 176 TRP A CA 1
ATOM 1277 C C . TRP A 1 176 ? -9.158 11.005 9.722 1.00 86.75 176 TRP A C 1
ATOM 1279 O O . TRP A 1 176 ? -9.075 12.156 9.291 1.00 86.75 176 TRP A O 1
ATOM 1289 N N . ARG A 1 177 ? -8.829 10.701 10.982 1.00 90.56 177 ARG A N 1
ATOM 1290 C CA . ARG A 1 177 ? -8.472 11.699 12.005 1.00 90.56 177 ARG A CA 1
ATOM 1291 C C . ARG A 1 177 ? -7.047 12.229 11.888 1.00 90.56 177 ARG A C 1
ATOM 1293 O O . ARG A 1 177 ? -6.759 13.309 12.400 1.00 90.56 177 ARG A O 1
ATOM 1300 N N . HIS A 1 178 ? -6.151 11.484 11.241 1.00 92.81 178 HIS A N 1
ATOM 1301 C CA . HIS A 1 178 ? -4.709 11.722 11.335 1.00 92.81 178 HIS A CA 1
ATOM 1302 C C . HIS A 1 178 ? -4.003 11.942 9.990 1.00 92.81 178 HIS A C 1
ATOM 1304 O O . HIS A 1 178 ? -2.775 11.885 9.939 1.00 92.81 178 HIS A O 1
ATOM 1310 N N . ARG A 1 179 ? -4.740 12.293 8.924 1.00 89.62 179 ARG A N 1
ATOM 1311 C CA . ARG A 1 179 ? -4.205 12.540 7.565 1.00 89.62 179 ARG A CA 1
ATOM 1312 C C . ARG A 1 179 ? -2.899 13.347 7.536 1.00 89.62 179 ARG A C 1
ATOM 1314 O O . ARG A 1 179 ? -1.941 12.937 6.892 1.00 89.62 179 ARG A O 1
ATOM 1321 N N . GLY A 1 180 ? -2.837 14.469 8.260 1.00 87.94 180 GLY A N 1
ATOM 1322 C CA . GLY A 1 180 ? -1.644 15.327 8.287 1.00 87.94 180 GLY A CA 1
ATOM 1323 C C . GLY A 1 180 ? -0.417 14.662 8.919 1.00 87.94 180 GLY A C 1
ATOM 1324 O O . GLY A 1 180 ? 0.693 14.826 8.424 1.00 87.94 180 GLY A O 1
ATOM 1325 N N . ARG A 1 181 ? -0.610 13.866 9.978 1.00 94.81 181 ARG A N 1
ATOM 1326 C CA . ARG A 1 181 ? 0.480 13.108 10.610 1.00 94.81 181 ARG A CA 1
ATOM 1327 C C . ARG A 1 181 ? 0.934 11.940 9.755 1.00 94.81 181 ARG A C 1
ATOM 1329 O O . ARG A 1 181 ? 2.125 11.679 9.680 1.00 94.81 181 ARG A O 1
ATOM 1336 N N . MET A 1 182 ? -0.002 11.275 9.087 1.00 95.50 182 MET A N 1
ATOM 1337 C CA . MET A 1 182 ? 0.332 10.208 8.151 1.00 95.50 182 MET A CA 1
ATOM 1338 C C . MET A 1 182 ? 1.154 10.741 6.980 1.00 95.50 182 MET A C 1
ATOM 1340 O O . MET A 1 182 ? 2.152 10.136 6.618 1.00 95.50 182 MET A O 1
ATOM 1344 N N . LEU A 1 183 ? 0.790 11.906 6.434 1.00 93.50 183 LEU A N 1
ATOM 1345 C CA . LEU A 1 183 ? 1.562 12.529 5.361 1.00 93.50 183 LEU A CA 1
ATOM 1346 C C . LEU A 1 183 ? 2.978 12.914 5.819 1.00 93.50 183 LEU A C 1
ATOM 1348 O O . LEU A 1 183 ? 3.926 12.756 5.055 1.00 93.50 183 LEU A O 1
ATOM 1352 N N . ALA A 1 184 ? 3.129 13.382 7.062 1.00 93.94 184 ALA A N 1
ATOM 1353 C CA . ALA A 1 184 ? 4.443 13.646 7.646 1.00 93.94 184 ALA A CA 1
ATOM 1354 C C . ALA A 1 184 ? 5.278 12.360 7.788 1.00 93.94 184 ALA A C 1
ATOM 1356 O O . ALA A 1 184 ? 6.435 12.346 7.385 1.00 93.94 184 ALA A O 1
ATOM 1357 N N . GLU A 1 185 ? 4.679 11.265 8.265 1.00 96.56 185 GLU A N 1
ATOM 1358 C CA . GLU A 1 185 ? 5.358 9.965 8.364 1.00 96.56 185 GLU A CA 1
ATOM 1359 C C . GLU A 1 185 ? 5.779 9.424 6.987 1.00 96.56 185 GLU A C 1
ATOM 1361 O O . GLU A 1 185 ? 6.884 8.908 6.835 1.00 96.56 185 GLU A O 1
ATOM 1366 N N . VAL A 1 186 ? 4.941 9.592 5.957 1.00 94.69 186 VAL A N 1
ATOM 1367 C CA . VAL A 1 186 ? 5.302 9.248 4.571 1.00 94.69 186 VAL A CA 1
ATOM 1368 C C . VAL A 1 186 ? 6.483 10.093 4.085 1.00 94.69 186 VAL A C 1
ATOM 1370 O O . VAL A 1 186 ? 7.401 9.560 3.464 1.00 94.69 186 VAL A O 1
ATOM 1373 N N . ALA A 1 187 ? 6.509 11.394 4.390 1.00 93.94 187 ALA A N 1
ATOM 1374 C CA . ALA A 1 187 ? 7.636 12.261 4.044 1.00 93.94 187 ALA A CA 1
ATOM 1375 C C . ALA A 1 187 ? 8.937 11.846 4.760 1.00 93.94 187 ALA A C 1
ATOM 1377 O O . ALA A 1 187 ? 10.008 11.868 4.149 1.00 93.94 187 ALA A O 1
ATOM 1378 N N . ASP A 1 188 ? 8.853 11.407 6.016 1.00 95.19 188 ASP A N 1
ATOM 1379 C CA . ASP A 1 188 ? 10.000 10.848 6.733 1.00 95.19 188 ASP A CA 1
ATOM 1380 C C . ASP A 1 188 ? 10.455 9.518 6.109 1.00 95.19 188 ASP A C 1
ATOM 1382 O O . ASP A 1 188 ? 11.660 9.274 5.976 1.00 95.19 188 ASP A O 1
ATOM 1386 N N . ASP A 1 189 ? 9.524 8.670 5.657 1.00 93.31 189 ASP A N 1
ATOM 1387 C CA . ASP A 1 189 ? 9.874 7.422 4.974 1.00 93.31 189 ASP A CA 1
ATOM 1388 C C . ASP A 1 189 ? 10.572 7.657 3.633 1.00 93.31 189 ASP A C 1
ATOM 1390 O O . ASP A 1 189 ? 11.568 6.998 3.338 1.00 93.31 189 ASP A O 1
ATOM 1394 N N . VAL A 1 190 ? 10.142 8.658 2.863 1.00 93.00 190 VAL A N 1
ATOM 1395 C CA . VAL A 1 190 ? 10.818 9.100 1.630 1.00 93.00 190 VAL A CA 1
ATOM 1396 C C . VAL A 1 190 ? 12.302 9.371 1.897 1.00 93.00 190 VAL A C 1
ATOM 1398 O O . VAL A 1 190 ? 13.158 8.887 1.150 1.00 93.00 190 VAL A O 1
ATOM 1401 N N . VAL A 1 191 ? 12.633 10.046 3.003 1.00 93.69 191 VAL A N 1
ATOM 1402 C CA . VAL A 1 191 ? 14.027 10.292 3.408 1.00 93.69 191 VAL A CA 1
ATOM 1403 C C . VAL A 1 191 ? 14.730 8.994 3.812 1.00 93.69 191 VAL A C 1
ATOM 1405 O O . VAL A 1 191 ? 15.827 8.715 3.320 1.00 93.69 191 VAL A O 1
ATOM 1408 N N . ARG A 1 192 ? 14.113 8.164 4.667 1.00 94.44 192 ARG A N 1
ATOM 1409 C CA . ARG A 1 192 ? 14.695 6.877 5.110 1.00 94.44 192 ARG A CA 1
ATOM 1410 C C . ARG A 1 192 ? 14.961 5.924 3.948 1.00 94.44 192 ARG A C 1
ATOM 1412 O O . ARG A 1 192 ? 15.906 5.139 3.994 1.00 94.44 192 ARG A O 1
ATOM 1419 N N . GLN A 1 193 ? 14.151 6.014 2.902 1.00 94.44 193 GLN A N 1
ATOM 1420 C CA . GLN A 1 193 ? 14.262 5.226 1.688 1.00 94.44 193 GLN A CA 1
ATOM 1421 C C . GLN A 1 193 ? 15.100 5.916 0.601 1.00 94.44 193 GLN A C 1
ATOM 1423 O O . GLN A 1 193 ? 15.100 5.430 -0.520 1.00 94.44 193 GLN A O 1
ATOM 1428 N N . ASN A 1 194 ? 15.819 7.011 0.862 1.00 95.38 194 ASN A N 1
ATOM 1429 C CA . ASN A 1 194 ? 16.616 7.742 -0.140 1.00 95.38 194 ASN A CA 1
ATOM 1430 C C . ASN A 1 194 ? 15.854 8.028 -1.457 1.00 95.38 194 ASN A C 1
ATOM 1432 O O . ASN A 1 194 ? 16.325 7.752 -2.571 1.00 95.38 194 ASN A O 1
ATOM 1436 N N . GLN A 1 195 ? 14.628 8.517 -1.295 1.00 94.00 195 GLN A N 1
ATOM 1437 C CA . GLN A 1 195 ? 13.775 9.054 -2.344 1.00 94.00 195 GLN A CA 1
ATOM 1438 C C . GLN A 1 195 ? 13.778 10.590 -2.273 1.00 94.00 195 GLN A C 1
ATOM 1440 O O . GLN A 1 195 ? 14.125 11.183 -1.254 1.00 94.00 195 GLN A O 1
ATOM 1445 N N . PHE A 1 196 ? 13.374 11.238 -3.362 1.00 91.69 196 PHE A N 1
ATOM 1446 C CA . PHE A 1 196 ? 13.368 12.695 -3.512 1.00 91.69 196 PHE A CA 1
ATOM 1447 C C . PHE A 1 196 ? 12.050 13.246 -4.079 1.00 91.69 196 PHE A C 1
ATOM 1449 O O . PHE A 1 196 ? 11.881 14.461 -4.099 1.00 91.69 196 PHE A O 1
ATOM 1456 N N . HIS A 1 197 ? 11.133 12.389 -4.554 1.00 88.69 197 HIS A N 1
ATOM 1457 C CA . HIS A 1 197 ? 9.859 12.815 -5.154 1.00 88.69 197 HIS A CA 1
ATOM 1458 C C . HIS A 1 197 ? 8.727 11.793 -4.930 1.00 88.69 197 HIS A C 1
ATOM 1460 O O . HIS A 1 197 ? 8.606 10.855 -5.713 1.00 88.69 197 HIS A O 1
ATOM 1466 N N . PRO A 1 198 ? 7.904 11.923 -3.878 1.00 84.75 198 PRO A N 1
ATOM 1467 C CA . PRO A 1 198 ? 6.711 11.092 -3.710 1.00 84.75 198 PRO A CA 1
ATOM 1468 C C . PRO A 1 198 ? 5.501 11.650 -4.480 1.00 84.75 198 PRO A C 1
ATOM 1470 O O . PRO A 1 198 ? 5.246 12.854 -4.449 1.00 84.75 198 PRO A O 1
ATOM 1473 N N . GLU A 1 199 ? 4.697 10.774 -5.087 1.00 89.88 199 GLU A N 1
ATOM 1474 C CA . GLU A 1 199 ? 3.330 11.095 -5.535 1.00 89.88 199 GLU A CA 1
ATOM 1475 C C . GLU A 1 199 ? 2.328 10.252 -4.739 1.00 89.88 199 GLU A C 1
ATOM 1477 O O . GLU A 1 199 ? 1.854 9.209 -5.181 1.00 89.88 199 GLU A O 1
ATOM 1482 N N . THR A 1 200 ? 2.041 10.693 -3.514 1.00 89.06 200 THR A N 1
ATOM 1483 C CA . THR A 1 200 ? 1.104 10.003 -2.621 1.00 89.06 200 THR A CA 1
ATOM 1484 C C . THR A 1 200 ? -0.336 10.264 -3.040 1.00 89.06 200 THR A C 1
ATOM 1486 O O . THR A 1 200 ? -0.806 11.405 -3.048 1.00 89.06 200 THR A O 1
ATOM 1489 N N . MET A 1 201 ? -1.054 9.189 -3.343 1.00 89.44 201 MET A N 1
ATOM 1490 C CA . MET A 1 201 ? -2.465 9.220 -3.680 1.00 89.44 201 MET A CA 1
ATOM 1491 C C . MET A 1 201 ? -3.312 9.317 -2.419 1.00 89.44 201 MET A C 1
ATOM 1493 O O . MET A 1 201 ? -3.085 8.653 -1.407 1.00 89.44 201 MET A O 1
ATOM 1497 N N . VAL A 1 202 ? -4.343 10.142 -2.504 1.00 81.19 202 VAL A N 1
ATOM 1498 C CA . VAL A 1 202 ? -5.446 10.161 -1.552 1.00 81.19 202 VAL A CA 1
ATOM 1499 C C . VAL A 1 202 ? -6.676 9.705 -2.312 1.00 81.19 202 VAL A C 1
ATOM 1501 O O . VAL A 1 202 ? -6.904 10.172 -3.423 1.00 81.19 202 VAL A O 1
ATOM 1504 N N . THR A 1 203 ? -7.448 8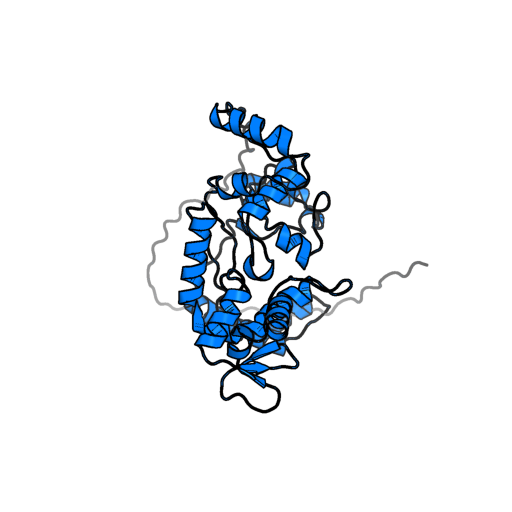.778 -1.748 1.00 71.44 203 THR A N 1
ATOM 1505 C CA . THR A 1 203 ? -8.729 8.393 -2.348 1.00 71.44 203 THR A CA 1
ATOM 1506 C C . THR A 1 203 ? -9.772 9.409 -1.903 1.00 71.44 203 THR A C 1
ATOM 1508 O O . THR A 1 203 ? -10.072 9.464 -0.705 1.00 71.44 203 THR A O 1
ATOM 1511 N N . PRO A 1 204 ? -10.290 10.248 -2.813 1.00 64.44 204 PRO A N 1
ATOM 1512 C CA . PRO A 1 204 ? -11.365 11.149 -2.469 1.00 64.44 204 PRO A CA 1
ATOM 1513 C C . PRO A 1 204 ? -12.707 10.405 -2.433 1.00 64.44 204 PRO A C 1
ATOM 1515 O O . PRO A 1 204 ? -12.889 9.409 -3.133 1.00 64.44 204 PRO A O 1
ATOM 1518 N N . ALA A 1 205 ? -13.663 10.908 -1.654 1.00 62.53 205 ALA A N 1
ATOM 1519 C CA . ALA A 1 205 ? -15.048 10.424 -1.598 1.00 62.53 205 ALA A CA 1
ATOM 1520 C C . ALA A 1 205 ? -15.220 8.914 -1.309 1.00 62.53 205 ALA A C 1
ATOM 1522 O O . ALA A 1 205 ? -16.225 8.310 -1.702 1.00 62.53 205 ALA A O 1
ATOM 1523 N N . SER A 1 206 ? -14.266 8.285 -0.612 1.00 68.81 206 SER A N 1
ATOM 1524 C CA . SER A 1 206 ? -14.269 6.839 -0.338 1.00 68.81 206 SER A CA 1
ATOM 1525 C C . SER A 1 206 ? -15.557 6.372 0.351 1.00 68.81 206 SER A C 1
ATOM 1527 O O . SER A 1 206 ? -16.072 5.298 0.050 1.00 68.81 206 SER A O 1
ATOM 1529 N N . ASP A 1 207 ? -16.119 7.199 1.237 1.00 70.56 207 ASP A N 1
ATOM 1530 C CA . ASP A 1 207 ? -17.368 6.903 1.943 1.00 70.56 207 ASP A CA 1
ATOM 1531 C C . ASP A 1 207 ? -18.595 6.963 1.030 1.00 70.56 207 ASP A C 1
ATOM 1533 O O . ASP A 1 207 ? -19.474 6.103 1.122 1.00 70.56 207 ASP A O 1
ATOM 1537 N N . GLY A 1 208 ? -18.666 7.961 0.143 1.00 76.19 208 GLY A N 1
ATOM 1538 C CA . GLY A 1 208 ? -19.723 8.071 -0.861 1.00 76.19 208 GLY A CA 1
ATOM 1539 C C . GLY A 1 208 ? -19.705 6.883 -1.820 1.00 76.19 208 GLY A C 1
ATOM 1540 O O . GLY A 1 208 ? -20.739 6.252 -2.047 1.00 76.19 208 GLY A O 1
ATOM 1541 N N . ALA A 1 209 ? -18.516 6.514 -2.302 1.00 78.62 209 ALA A N 1
ATOM 1542 C CA . ALA A 1 209 ? -18.322 5.342 -3.149 1.00 78.62 209 ALA A CA 1
ATOM 1543 C C . ALA A 1 209 ? -18.698 4.033 -2.431 1.00 78.62 209 ALA A C 1
ATOM 1545 O O . ALA A 1 209 ? -19.384 3.193 -3.014 1.00 78.62 209 ALA A O 1
ATOM 1546 N N . ARG A 1 210 ? -18.317 3.871 -1.154 1.00 77.88 210 ARG A N 1
ATOM 1547 C CA . ARG A 1 210 ? -18.655 2.681 -0.358 1.00 77.88 210 ARG A CA 1
ATOM 1548 C C . ARG A 1 210 ? -20.157 2.548 -0.122 1.00 77.88 210 ARG A C 1
ATOM 1550 O O . ARG A 1 210 ? -20.702 1.475 -0.346 1.00 77.88 210 ARG A O 1
ATOM 1557 N N . ARG A 1 211 ? -20.842 3.631 0.266 1.00 81.69 211 ARG A N 1
ATOM 1558 C CA . ARG A 1 211 ? -22.308 3.628 0.438 1.00 81.69 211 ARG A CA 1
ATOM 1559 C C . ARG A 1 211 ? -23.025 3.219 -0.846 1.00 81.69 211 ARG A C 1
ATOM 1561 O O . ARG A 1 211 ? -23.955 2.419 -0.796 1.00 81.69 211 ARG A O 1
ATOM 1568 N N . LEU A 1 212 ? -22.570 3.735 -1.989 1.00 84.44 212 LEU A N 1
ATOM 1569 C CA . LEU A 1 212 ? -23.125 3.356 -3.284 1.00 84.44 212 LEU A CA 1
ATOM 1570 C C . LEU A 1 212 ? -22.863 1.878 -3.606 1.00 84.44 212 LEU A C 1
ATOM 1572 O O . LEU A 1 212 ? -23.757 1.196 -4.101 1.00 84.44 212 LEU A O 1
ATOM 1576 N N . ALA A 1 213 ? -21.661 1.371 -3.321 1.00 85.62 213 ALA A N 1
ATOM 1577 C CA . ALA A 1 213 ? -21.335 -0.040 -3.514 1.00 85.62 213 ALA A CA 1
ATOM 1578 C C . ALA A 1 213 ? -22.221 -0.959 -2.651 1.00 85.62 213 ALA A C 1
ATOM 1580 O O . ALA A 1 213 ? -22.742 -1.949 -3.169 1.00 85.62 213 ALA A O 1
ATOM 1581 N N . ASP A 1 214 ? -22.450 -0.597 -1.383 1.00 85.88 214 ASP A N 1
ATOM 1582 C CA . ASP A 1 214 ? -23.339 -1.315 -0.459 1.00 85.88 214 ASP A CA 1
ATOM 1583 C C . ASP A 1 214 ? -24.797 -1.326 -0.963 1.00 85.88 214 ASP A C 1
ATOM 1585 O O . ASP A 1 214 ? -25.489 -2.338 -0.854 1.00 85.88 214 ASP A O 1
ATOM 1589 N N . GLU A 1 215 ? -25.264 -0.223 -1.560 1.00 87.19 215 GLU A N 1
ATOM 1590 C CA . GLU A 1 215 ? -26.608 -0.122 -2.146 1.00 87.19 215 GLU A CA 1
ATOM 1591 C C . GLU A 1 215 ? -26.755 -0.946 -3.438 1.00 87.19 215 GLU A C 1
ATOM 1593 O O . GLU A 1 215 ? -27.780 -1.590 -3.669 1.00 87.19 215 GLU A O 1
ATOM 1598 N N . VAL A 1 216 ? -25.747 -0.899 -4.313 1.00 89.38 216 VAL A N 1
ATOM 1599 C CA . VAL A 1 216 ? -25.768 -1.541 -5.635 1.00 89.38 216 VAL A CA 1
ATOM 1600 C C . VAL A 1 216 ? -25.613 -3.059 -5.530 1.00 89.38 216 VAL A C 1
ATOM 1602 O O . VAL A 1 216 ? -26.301 -3.798 -6.247 1.00 89.38 216 VAL A O 1
ATOM 1605 N N . GLY A 1 217 ? -24.724 -3.513 -4.643 1.00 85.94 217 GLY A N 1
ATOM 1606 C CA . GLY A 1 217 ? -24.367 -4.916 -4.471 1.00 85.94 217 GLY A CA 1
ATOM 1607 C C . GLY A 1 217 ? -23.634 -5.524 -5.675 1.00 85.94 217 GLY A C 1
ATOM 1608 O O . GLY A 1 217 ? -23.646 -5.009 -6.795 1.00 85.94 217 GLY A O 1
ATOM 1609 N N . ARG A 1 218 ? -22.988 -6.672 -5.453 1.00 87.50 218 ARG A N 1
ATOM 1610 C CA . ARG A 1 218 ? -22.323 -7.432 -6.521 1.00 87.50 218 ARG A CA 1
ATOM 1611 C C . ARG A 1 218 ? -23.349 -8.017 -7.502 1.00 87.50 218 ARG A C 1
ATOM 1613 O O . ARG A 1 218 ? -24.443 -8.416 -7.107 1.00 87.50 218 ARG A O 1
ATOM 1620 N N . ASP A 1 219 ? -22.982 -8.083 -8.779 1.00 88.19 219 ASP A N 1
ATOM 1621 C CA . ASP A 1 219 ? -23.722 -8.781 -9.834 1.00 88.19 219 ASP A CA 1
ATOM 1622 C C . ASP A 1 219 ? -22.721 -9.484 -10.753 1.00 88.19 219 ASP A C 1
ATOM 1624 O O . ASP A 1 219 ? -21.707 -8.886 -11.117 1.00 88.19 219 ASP A O 1
ATOM 1628 N N . ASP A 1 220 ? -22.984 -10.743 -11.098 1.00 91.62 220 ASP A N 1
ATOM 1629 C CA . ASP A 1 220 ? -22.098 -11.522 -11.968 1.00 91.62 220 ASP A CA 1
ATOM 1630 C C . ASP A 1 220 ? -22.298 -11.169 -13.456 1.00 91.62 220 ASP A C 1
ATOM 1632 O O . ASP A 1 220 ? -21.400 -11.389 -14.270 1.00 91.62 220 ASP A O 1
ATOM 1636 N N . ASP A 1 221 ? -23.439 -10.572 -13.832 1.00 92.31 221 ASP A N 1
ATOM 1637 C CA . ASP A 1 221 ? -23.591 -9.928 -15.139 1.00 92.31 221 ASP A CA 1
ATOM 1638 C C . ASP A 1 221 ? -22.915 -8.553 -15.088 1.00 92.31 221 ASP A C 1
ATOM 1640 O O . ASP A 1 221 ? -23.484 -7.582 -14.592 1.00 92.31 221 ASP A O 1
ATOM 1644 N N . LEU A 1 222 ? -21.707 -8.446 -15.649 1.00 87.94 222 LEU A N 1
ATOM 1645 C CA . LEU A 1 222 ? -20.936 -7.197 -15.681 1.00 87.94 222 LEU A CA 1
ATOM 1646 C C . LEU A 1 222 ? -21.690 -6.035 -16.345 1.00 87.94 222 LEU A C 1
ATOM 1648 O O . LEU A 1 222 ? -21.516 -4.881 -15.953 1.00 87.94 222 LEU A O 1
ATOM 1652 N N . ALA A 1 223 ? -22.555 -6.310 -17.325 1.00 89.19 223 ALA A N 1
ATOM 1653 C CA . ALA A 1 223 ? -23.363 -5.271 -17.949 1.00 89.19 223 ALA A CA 1
ATOM 1654 C C . ALA A 1 223 ? -24.479 -4.805 -17.003 1.00 89.19 223 ALA A C 1
ATOM 1656 O O . ALA A 1 223 ? -24.804 -3.617 -16.971 1.00 89.19 223 ALA A O 1
ATOM 1657 N N . ALA A 1 224 ? -25.062 -5.712 -16.216 1.00 88.44 224 ALA A N 1
ATOM 1658 C CA . ALA A 1 224 ? -25.987 -5.351 -15.145 1.00 88.44 224 ALA A CA 1
ATOM 1659 C C . ALA A 1 224 ? -25.272 -4.614 -14.006 1.00 88.44 224 ALA A C 1
ATOM 1661 O O . ALA A 1 224 ? -25.747 -3.553 -13.598 1.00 88.44 224 ALA A O 1
ATOM 1662 N N . LEU A 1 225 ? -24.110 -5.105 -13.566 1.00 90.44 225 LEU A N 1
ATOM 1663 C CA . LEU A 1 225 ? -23.265 -4.471 -12.558 1.00 90.44 225 LEU A CA 1
ATOM 1664 C C . LEU A 1 225 ? -22.899 -3.047 -12.962 1.00 90.44 225 LEU A C 1
ATOM 1666 O O . LEU A 1 225 ? -22.998 -2.158 -12.134 1.00 90.44 225 LEU A O 1
ATOM 1670 N N . HIS A 1 226 ? -22.543 -2.811 -14.228 1.00 87.94 226 HIS A N 1
ATOM 1671 C CA . HIS A 1 226 ? -22.244 -1.471 -14.730 1.00 87.94 226 HIS A CA 1
ATOM 1672 C C . HIS A 1 226 ? -23.482 -0.566 -14.776 1.00 87.94 226 HIS A C 1
ATOM 1674 O O . HIS A 1 226 ? -23.391 0.615 -14.452 1.00 87.94 226 HIS A O 1
ATOM 1680 N N . ARG A 1 227 ? -24.656 -1.103 -15.148 1.00 90.25 227 ARG A N 1
ATOM 1681 C CA . ARG A 1 227 ? -25.908 -0.328 -15.220 1.00 90.25 227 ARG A CA 1
ATOM 1682 C C . ARG A 1 227 ? -26.395 0.155 -13.853 1.00 90.25 227 ARG A C 1
ATOM 1684 O O . ARG A 1 227 ? -26.955 1.242 -13.773 1.00 90.25 227 ARG A O 1
ATOM 1691 N N . LYS A 1 228 ? -26.214 -0.630 -12.789 1.00 89.31 228 LYS A N 1
ATOM 1692 C CA . LYS A 1 228 ? -26.716 -0.297 -11.445 1.00 89.31 228 LYS A CA 1
ATOM 1693 C C . LYS A 1 228 ? -26.160 1.018 -10.855 1.00 89.31 228 LYS A C 1
ATOM 1695 O O . LYS A 1 228 ? -26.984 1.820 -10.423 1.00 89.31 228 LYS A O 1
ATOM 1700 N N . PRO A 1 229 ? -24.838 1.288 -10.837 1.00 87.62 229 PRO A N 1
ATOM 1701 C CA . PRO A 1 229 ? -24.284 2.524 -10.292 1.00 87.62 229 PRO A CA 1
ATOM 1702 C C . PRO A 1 229 ? -24.518 3.735 -11.207 1.00 87.62 229 PRO A C 1
ATOM 1704 O O . PRO A 1 229 ? -24.618 4.850 -10.714 1.00 87.62 229 PRO A O 1
ATOM 1707 N N . VAL A 1 230 ? -24.656 3.558 -12.528 1.00 88.19 230 VAL A N 1
ATOM 1708 C CA . VAL A 1 230 ? -24.973 4.682 -13.440 1.00 88.19 230 VAL A CA 1
ATOM 1709 C C . VAL A 1 230 ? -26.466 5.029 -13.462 1.00 88.19 230 VAL A C 1
ATOM 1711 O O . VAL A 1 230 ? -26.846 6.123 -13.881 1.00 88.19 230 VAL A O 1
ATOM 1714 N N . ALA A 1 231 ? -27.336 4.104 -13.045 1.00 87.19 231 ALA A N 1
ATOM 1715 C CA . ALA A 1 231 ? -28.777 4.295 -13.103 1.00 87.19 231 ALA A CA 1
ATOM 1716 C C . ALA A 1 231 ? -29.215 5.480 -12.236 1.00 87.19 231 ALA A C 1
ATOM 1718 O O . ALA A 1 231 ? -28.852 5.577 -11.068 1.00 87.19 231 ALA A O 1
ATOM 1719 N N . GLY A 1 232 ? -30.037 6.362 -12.809 1.00 82.38 232 GLY A N 1
ATOM 1720 C CA . GLY A 1 232 ? -30.644 7.476 -12.077 1.00 82.38 232 GLY A CA 1
ATOM 1721 C C . GLY A 1 232 ? -29.651 8.502 -11.525 1.00 82.38 232 GLY A C 1
ATOM 1722 O O . GLY A 1 232 ? -30.012 9.210 -10.593 1.00 82.38 232 GLY A O 1
ATOM 1723 N N . GLY A 1 233 ? -28.423 8.571 -12.056 1.00 84.19 233 GLY A N 1
ATOM 1724 C CA . GLY A 1 233 ? -27.413 9.525 -11.588 1.00 84.19 233 GLY A CA 1
ATOM 1725 C C . GLY A 1 233 ? -26.804 9.169 -10.230 1.00 84.19 233 GLY A C 1
ATOM 1726 O O . GLY A 1 233 ? -26.238 10.030 -9.569 1.00 84.19 233 GLY A O 1
ATOM 1727 N N . LYS A 1 234 ? -26.891 7.909 -9.782 1.00 84.88 234 LYS A N 1
ATOM 1728 C CA . LYS A 1 234 ? -26.343 7.479 -8.481 1.00 84.88 234 LYS A CA 1
ATOM 1729 C C . LYS A 1 234 ? -24.835 7.724 -8.323 1.00 84.88 234 LYS A C 1
ATOM 1731 O O . LYS A 1 234 ? -24.360 7.897 -7.206 1.00 84.88 234 LYS A O 1
ATOM 1736 N N . LEU A 1 235 ? -24.087 7.771 -9.426 1.00 84.19 235 LEU A N 1
ATOM 1737 C CA . LEU A 1 235 ? -22.673 8.157 -9.426 1.00 84.19 235 LEU A CA 1
ATOM 1738 C C . LEU A 1 235 ? -22.444 9.670 -9.332 1.00 84.19 235 LEU A C 1
ATOM 1740 O O . LEU A 1 235 ? -21.335 10.077 -8.996 1.00 84.19 235 LEU A O 1
ATOM 1744 N N . ASP A 1 236 ? -23.445 10.505 -9.608 1.00 84.00 236 ASP A N 1
ATOM 1745 C CA . ASP A 1 236 ? -23.260 11.953 -9.732 1.00 84.00 236 ASP A CA 1
ATOM 1746 C C . ASP A 1 236 ? -22.830 12.583 -8.403 1.00 84.00 236 ASP A C 1
ATOM 1748 O O . ASP A 1 236 ? -21.952 13.445 -8.390 1.00 84.00 236 ASP A O 1
ATOM 1752 N N . GLU A 1 237 ? -23.396 12.128 -7.281 1.00 81.19 237 GLU A N 1
ATOM 1753 C CA . GLU A 1 237 ? -23.048 12.624 -5.947 1.00 81.19 237 GLU A CA 1
ATOM 1754 C C . GLU A 1 237 ? -21.622 12.214 -5.520 1.00 81.19 237 GLU A C 1
ATOM 1756 O O . GLU A 1 237 ? -20.828 13.124 -5.257 1.00 81.19 237 GLU A O 1
ATOM 1761 N N . PRO A 1 238 ? -21.220 10.922 -5.545 1.00 80.06 238 PRO A N 1
ATOM 1762 C CA . PRO A 1 238 ? -19.830 10.535 -5.288 1.00 80.06 238 PRO A CA 1
ATOM 1763 C C . PRO A 1 238 ? -18.824 11.198 -6.237 1.00 80.06 238 PRO A C 1
ATOM 1765 O O . PRO A 1 238 ? -17.742 11.594 -5.814 1.00 80.06 238 PRO A O 1
ATOM 1768 N N . VAL A 1 239 ? -19.169 11.378 -7.518 1.00 76.75 239 VAL A N 1
ATOM 1769 C CA . VAL A 1 239 ? -18.305 12.076 -8.486 1.00 76.75 239 VAL A CA 1
ATOM 1770 C C . VAL A 1 239 ? -18.193 13.566 -8.161 1.00 76.75 239 VAL A C 1
ATOM 1772 O O . VAL A 1 239 ? -17.116 14.144 -8.309 1.00 76.75 239 VAL A O 1
ATOM 1775 N N . ALA A 1 240 ? -19.271 14.215 -7.719 1.00 75.12 240 ALA A N 1
ATOM 1776 C CA . ALA A 1 240 ? -19.238 15.615 -7.305 1.00 75.12 240 ALA A CA 1
ATOM 1777 C C . ALA A 1 240 ? -18.431 15.815 -6.012 1.00 75.12 240 ALA A C 1
ATOM 1779 O O . ALA A 1 240 ? -17.695 16.796 -5.908 1.00 75.12 240 ALA A O 1
ATOM 1780 N N . GLU A 1 241 ? -18.538 14.895 -5.052 1.00 73.19 241 GLU A N 1
ATOM 1781 C CA . GLU A 1 241 ? -17.694 14.845 -3.851 1.00 73.19 241 GLU A CA 1
ATOM 1782 C C . GLU A 1 241 ? -16.222 14.660 -4.244 1.00 73.19 241 GLU A C 1
ATOM 1784 O O . GLU A 1 241 ? -15.385 15.497 -3.903 1.00 73.19 241 GLU A O 1
ATOM 1789 N N . ALA A 1 242 ? -15.930 13.675 -5.099 1.00 70.06 242 ALA A N 1
ATOM 1790 C CA . ALA A 1 242 ? -14.584 13.428 -5.600 1.00 70.06 242 ALA A CA 1
ATOM 1791 C C . ALA A 1 242 ? -14.005 14.640 -6.341 1.00 70.06 242 ALA A C 1
ATOM 1793 O O . ALA A 1 242 ? -12.836 14.954 -6.175 1.00 70.06 242 ALA A O 1
ATOM 1794 N N . ARG A 1 243 ? -14.812 15.376 -7.117 1.00 66.56 243 ARG A N 1
ATOM 1795 C CA . ARG A 1 243 ? -14.389 16.613 -7.804 1.00 66.56 243 ARG A CA 1
ATOM 1796 C C . ARG A 1 243 ? -14.152 17.801 -6.876 1.00 66.56 243 ARG A C 1
ATOM 1798 O O . ARG A 1 243 ? -13.417 18.707 -7.252 1.00 66.56 243 ARG A O 1
ATOM 1805 N N . LYS A 1 244 ? -14.795 17.856 -5.707 1.00 66.56 244 LYS A N 1
ATOM 1806 C CA . LYS A 1 244 ? -14.469 18.875 -4.693 1.00 66.56 244 LYS A CA 1
ATOM 1807 C C . LYS A 1 244 ? -13.120 18.579 -4.046 1.00 66.56 244 LYS A C 1
ATOM 1809 O O . LYS A 1 244 ? -12.414 19.506 -3.667 1.00 66.56 244 LYS A O 1
ATOM 1814 N N . GLU A 1 245 ? -12.779 17.300 -3.943 1.00 60.97 245 GLU A N 1
ATOM 1815 C CA . GLU A 1 245 ? -11.546 16.819 -3.323 1.00 60.97 245 GLU A CA 1
ATOM 1816 C C . GLU A 1 245 ? -10.381 16.667 -4.321 1.00 60.97 245 GLU A C 1
ATOM 1818 O O . GLU A 1 245 ? -9.223 16.737 -3.917 1.00 60.97 245 GLU A O 1
ATOM 1823 N N . ALA A 1 246 ? -10.664 16.533 -5.623 1.00 55.09 246 ALA A N 1
ATOM 1824 C CA . ALA A 1 246 ? -9.684 16.359 -6.694 1.00 55.09 246 ALA A CA 1
ATOM 1825 C C . ALA A 1 246 ? -9.766 17.474 -7.750 1.00 55.09 246 ALA A C 1
ATOM 1827 O O . ALA A 1 246 ? -10.827 17.787 -8.291 1.00 55.09 246 ALA A O 1
ATOM 1828 N N . VAL A 1 247 ? -8.614 18.040 -8.116 1.00 41.34 247 VAL A N 1
ATOM 1829 C CA . VAL A 1 247 ? -8.505 19.043 -9.184 1.00 41.34 247 VAL A CA 1
ATOM 1830 C C . VAL A 1 247 ? -8.213 18.344 -10.519 1.00 41.34 247 VAL A C 1
ATOM 1832 O O . VAL A 1 247 ? -7.113 17.842 -10.718 1.00 41.34 247 VAL A O 1
ATOM 1835 N N . GLY A 1 248 ? -9.163 18.355 -11.465 1.00 48.72 248 GLY A N 1
ATOM 1836 C CA . GLY A 1 248 ? -8.889 18.105 -12.894 1.00 48.72 248 GLY A CA 1
ATOM 1837 C C . GLY A 1 248 ? -9.671 16.973 -13.580 1.00 48.72 248 GLY A C 1
ATOM 1838 O O . GLY A 1 248 ? -10.371 16.185 -12.954 1.00 48.72 248 GLY A O 1
ATOM 1839 N N . ALA A 1 249 ? -9.589 16.934 -14.916 1.00 43.53 249 ALA A N 1
ATOM 1840 C CA . ALA A 1 249 ? -10.150 15.885 -15.773 1.00 43.53 249 ALA A CA 1
ATOM 1841 C C . ALA A 1 249 ? -9.045 14.899 -16.192 1.00 43.53 249 ALA A C 1
ATOM 1843 O O . ALA A 1 249 ? -7.973 15.329 -16.611 1.00 43.53 249 ALA A O 1
ATOM 1844 N N . ALA A 1 250 ? -9.309 13.593 -16.103 1.00 46.97 250 ALA A N 1
ATOM 1845 C CA . ALA A 1 250 ? -8.301 12.558 -16.318 1.00 46.97 250 ALA A CA 1
ATOM 1846 C C . ALA A 1 250 ? -8.087 12.221 -17.807 1.00 46.97 250 ALA A C 1
ATOM 1848 O O . ALA A 1 250 ? -9.023 11.878 -18.532 1.00 46.97 250 ALA A O 1
ATOM 1849 N N . ARG A 1 251 ? -6.823 12.252 -18.239 1.00 55.84 251 ARG A N 1
ATOM 1850 C CA . ARG A 1 251 ? -6.275 11.373 -19.282 1.00 55.84 251 ARG A CA 1
ATOM 1851 C C . ARG A 1 251 ? -5.274 10.451 -18.590 1.00 55.84 251 ARG A C 1
ATOM 1853 O O . ARG A 1 251 ? -4.525 10.915 -17.740 1.00 55.84 251 ARG A O 1
ATOM 1860 N N . THR A 1 252 ? -5.260 9.167 -18.933 1.00 62.94 252 THR A N 1
ATOM 1861 C CA . THR A 1 252 ? -4.299 8.221 -18.350 1.00 62.94 252 THR A CA 1
ATOM 1862 C C . THR A 1 252 ? -2.904 8.489 -18.908 1.00 62.94 252 THR A C 1
ATOM 1864 O O . THR A 1 252 ? -2.657 8.271 -20.094 1.00 62.94 252 THR A O 1
ATOM 1867 N N . GLU A 1 253 ? -2.001 8.959 -18.053 1.00 78.50 253 GLU A N 1
ATOM 1868 C CA . GLU A 1 253 ? -0.585 9.181 -18.385 1.00 78.50 253 GLU A CA 1
ATOM 1869 C C . GLU A 1 253 ? 0.312 8.045 -17.857 1.00 78.50 253 GLU A C 1
ATOM 1871 O O . GLU A 1 253 ? 1.379 7.784 -18.417 1.00 78.50 253 GLU A O 1
ATOM 1876 N N . ARG A 1 254 ? -0.157 7.313 -16.834 1.00 82.50 254 ARG A N 1
ATOM 1877 C CA . ARG A 1 254 ? 0.467 6.115 -16.248 1.00 82.50 254 ARG A CA 1
ATOM 1878 C C . ARG A 1 254 ? -0.606 5.088 -15.876 1.00 82.50 254 ARG A C 1
ATOM 1880 O O . ARG A 1 254 ? -1.753 5.464 -15.640 1.00 82.50 254 ARG A O 1
ATOM 1887 N N . ALA A 1 255 ? -0.249 3.808 -15.867 1.00 81.38 255 ALA A N 1
ATOM 1888 C CA . ALA A 1 255 ? -1.140 2.700 -15.534 1.00 81.38 255 ALA A CA 1
ATOM 1889 C C . ALA A 1 255 ? -0.649 1.971 -14.274 1.00 81.38 255 ALA A C 1
ATOM 1891 O O . ALA A 1 255 ? 0.472 1.466 -14.250 1.00 81.38 255 ALA A O 1
ATOM 1892 N N . GLY A 1 256 ? -1.500 1.889 -13.251 1.00 82.75 256 GLY A N 1
ATOM 1893 C CA . GLY A 1 256 ? -1.211 1.155 -12.018 1.00 82.75 256 GLY A CA 1
ATOM 1894 C C . GLY A 1 256 ? -1.264 -0.363 -12.207 1.00 82.75 256 GLY A C 1
ATOM 1895 O O . GLY A 1 256 ? -2.166 -0.872 -12.873 1.00 82.75 256 GLY A O 1
ATOM 1896 N N . HIS A 1 257 ? -0.324 -1.083 -11.589 1.00 88.81 257 HIS A N 1
ATOM 1897 C CA . HIS A 1 257 ? -0.181 -2.546 -11.552 1.00 88.81 257 HIS A CA 1
ATOM 1898 C C . HIS A 1 257 ? 0.059 -3.226 -12.906 1.00 88.81 257 HIS A C 1
ATOM 1900 O O . HIS A 1 257 ? 1.122 -3.805 -13.142 1.00 88.81 257 HIS A O 1
ATOM 1906 N N . GLY A 1 258 ? -0.957 -3.225 -13.774 1.00 77.69 258 GLY A N 1
ATOM 1907 C CA . GLY A 1 258 ? -0.956 -3.918 -15.059 1.00 77.69 258 GLY A CA 1
ATOM 1908 C C . GLY A 1 258 ? -0.753 -5.439 -14.958 1.00 77.69 258 GLY A C 1
ATOM 1909 O O . GLY A 1 258 ? -0.164 -6.040 -15.852 1.00 77.69 258 GLY A O 1
ATOM 1910 N N . VAL A 1 259 ? -1.159 -6.113 -13.883 1.00 83.00 259 VAL A N 1
ATOM 1911 C CA . VAL A 1 259 ? -0.879 -7.561 -13.764 1.00 83.00 259 VAL A CA 1
ATOM 1912 C C . VAL A 1 259 ? -1.617 -8.416 -14.799 1.00 83.00 259 VAL A C 1
ATOM 1914 O O . VAL A 1 259 ? -1.095 -9.447 -15.214 1.00 83.00 259 VAL A O 1
ATOM 1917 N N . ASP A 1 260 ? -2.769 -7.948 -15.280 1.00 82.62 260 ASP A N 1
ATOM 1918 C CA . ASP A 1 260 ? -3.651 -8.726 -16.150 1.00 82.62 260 ASP A CA 1
ATOM 1919 C C . ASP A 1 260 ? -3.366 -8.559 -17.642 1.00 82.62 260 ASP A C 1
ATOM 1921 O O . ASP A 1 260 ? -4.028 -9.209 -18.446 1.00 82.62 260 ASP A O 1
ATOM 1925 N N . LEU A 1 261 ? -2.367 -7.751 -18.037 1.00 81.00 261 LEU A N 1
ATOM 1926 C CA . LEU A 1 261 ? -2.103 -7.448 -19.451 1.00 81.00 261 LEU A CA 1
ATOM 1927 C C . LEU A 1 261 ? -2.107 -8.720 -20.307 1.00 81.00 261 LEU A C 1
ATOM 1929 O O . LEU A 1 261 ? -2.800 -8.779 -21.307 1.00 81.00 261 LEU A O 1
ATOM 1933 N N . VAL A 1 262 ? -1.357 -9.752 -19.915 1.00 84.44 262 VAL A N 1
ATOM 1934 C CA . VAL A 1 262 ? -1.192 -10.985 -20.713 1.00 84.44 262 VAL A CA 1
ATOM 1935 C C . VAL A 1 262 ? -2.448 -11.862 -20.788 1.00 84.44 262 VAL A C 1
ATOM 1937 O O . VAL A 1 262 ? -2.457 -12.847 -21.527 1.00 84.44 262 VAL A O 1
ATOM 1940 N N . HIS A 1 263 ? -3.482 -11.519 -20.024 1.00 82.44 263 HIS A N 1
ATOM 1941 C CA . HIS A 1 263 ? -4.781 -12.177 -20.008 1.00 82.44 263 HIS A CA 1
ATOM 1942 C C . HIS A 1 263 ? -5.841 -11.412 -20.817 1.00 82.44 263 HIS A C 1
ATOM 1944 O O . HIS A 1 263 ? -6.936 -11.937 -21.003 1.00 82.44 263 HIS A O 1
ATOM 1950 N N . GLU A 1 264 ? -5.523 -10.217 -21.328 1.00 73.50 264 GLU A N 1
ATOM 1951 C CA . GLU A 1 264 ? -6.404 -9.458 -22.218 1.00 73.50 264 GLU A CA 1
ATOM 1952 C C . GLU A 1 264 ? -6.440 -10.038 -23.642 1.00 73.50 264 GLU A C 1
ATOM 1954 O O . GLU A 1 264 ? -5.458 -10.595 -24.153 1.00 73.50 264 GLU A O 1
ATOM 1959 N N . ASP A 1 265 ? -7.566 -9.822 -24.324 1.00 76.31 265 ASP A N 1
ATOM 1960 C CA . ASP A 1 265 ? -7.655 -10.004 -25.770 1.00 76.31 265 ASP A CA 1
ATOM 1961 C C . ASP A 1 265 ? -6.703 -9.025 -26.480 1.00 76.31 265 ASP A C 1
ATOM 1963 O O . ASP A 1 265 ? -6.604 -7.853 -26.118 1.00 76.31 265 ASP A O 1
ATOM 1967 N N . ASP A 1 266 ? -5.987 -9.503 -27.503 1.00 82.00 266 ASP A N 1
ATOM 1968 C CA . ASP A 1 266 ? -5.013 -8.716 -28.275 1.00 82.00 266 ASP A CA 1
ATOM 1969 C C . ASP A 1 266 ? -3.952 -7.983 -27.425 1.00 82.00 266 ASP A C 1
ATOM 1971 O O . ASP A 1 266 ? -3.408 -6.948 -27.831 1.00 82.00 266 ASP A O 1
ATOM 1975 N N . TRP A 1 267 ? -3.581 -8.534 -26.265 1.00 84.62 267 TRP A N 1
ATOM 1976 C CA . TRP A 1 267 ? -2.659 -7.888 -25.327 1.00 84.62 267 TRP A CA 1
ATOM 1977 C C . TRP A 1 267 ? -1.315 -7.466 -25.932 1.00 84.62 267 TRP A C 1
ATOM 1979 O O . TRP A 1 267 ? -0.699 -6.497 -25.482 1.00 84.62 267 TRP A O 1
ATOM 1989 N N . GLN A 1 268 ? -0.827 -8.149 -26.975 1.00 92.06 268 GLN A N 1
ATOM 1990 C CA . GLN A 1 268 ? 0.397 -7.746 -27.671 1.00 92.06 268 GLN A CA 1
ATOM 1991 C C . GLN A 1 268 ? 0.229 -6.386 -28.360 1.00 92.06 268 GLN A C 1
ATOM 1993 O O . GLN A 1 268 ? 1.176 -5.595 -28.405 1.00 92.06 268 GLN A O 1
ATOM 1998 N N . GLN A 1 269 ? -0.954 -6.104 -28.912 1.00 82.25 269 GLN A N 1
ATOM 1999 C CA . GLN A 1 269 ? -1.287 -4.809 -29.499 1.00 82.25 269 GLN A CA 1
ATOM 2000 C C . GLN A 1 269 ? -1.443 -3.745 -28.410 1.00 82.25 269 GLN A C 1
ATOM 2002 O O . GLN A 1 269 ? -0.949 -2.625 -28.592 1.00 82.25 269 GLN A O 1
ATOM 2007 N N . THR A 1 270 ? -2.043 -4.094 -27.267 1.00 81.44 270 THR A N 1
ATOM 2008 C CA . THR A 1 270 ? -2.079 -3.229 -26.078 1.00 81.44 270 THR A CA 1
ATOM 2009 C C . THR A 1 270 ? -0.659 -2.861 -25.649 1.00 81.44 270 THR A C 1
ATOM 2011 O O . THR A 1 270 ? -0.319 -1.681 -25.627 1.00 81.44 270 THR A O 1
ATOM 2014 N N . ALA A 1 271 ? 0.230 -3.840 -25.457 1.00 84.25 271 ALA A N 1
ATOM 2015 C CA . ALA A 1 271 ? 1.625 -3.620 -25.072 1.00 84.25 271 ALA A CA 1
ATOM 2016 C C . ALA A 1 271 ? 2.383 -2.712 -26.058 1.00 84.25 271 ALA A C 1
ATOM 2018 O O . ALA A 1 271 ? 3.061 -1.770 -25.643 1.00 84.25 271 ALA A O 1
ATOM 2019 N N . ARG A 1 272 ? 2.237 -2.945 -27.372 1.00 87.94 272 ARG A N 1
ATOM 2020 C CA . ARG A 1 272 ? 2.833 -2.084 -28.414 1.00 87.94 272 ARG A CA 1
ATOM 2021 C C . ARG A 1 272 ? 2.297 -0.657 -28.353 1.00 87.94 272 ARG A C 1
ATOM 2023 O O . ARG A 1 272 ? 3.064 0.286 -28.529 1.00 87.94 272 ARG A O 1
ATOM 2030 N N . THR A 1 273 ? 1.000 -0.494 -28.107 1.00 81.31 273 THR A N 1
ATOM 2031 C CA . THR A 1 273 ? 0.355 0.821 -28.008 1.00 81.31 273 THR A CA 1
ATOM 2032 C C . THR A 1 273 ? 0.830 1.570 -26.767 1.00 81.31 273 THR A C 1
ATOM 2034 O O . THR A 1 273 ? 1.198 2.740 -26.869 1.00 81.31 273 THR A O 1
ATOM 2037 N N . THR A 1 274 ? 0.886 0.893 -25.621 1.00 82.81 274 THR A N 1
ATOM 2038 C CA . THR A 1 274 ? 1.400 1.427 -24.355 1.00 82.81 274 THR A CA 1
ATOM 2039 C C . THR A 1 274 ? 2.851 1.887 -24.508 1.00 82.81 274 THR A C 1
ATOM 2041 O O . THR A 1 274 ? 3.174 3.020 -24.149 1.00 82.81 274 THR A O 1
ATOM 2044 N N . ALA A 1 275 ? 3.701 1.073 -25.146 1.00 90.44 275 ALA A N 1
ATOM 2045 C CA . ALA A 1 275 ? 5.086 1.432 -25.450 1.00 90.44 275 ALA A CA 1
ATOM 2046 C C . ALA A 1 275 ? 5.183 2.639 -26.401 1.00 90.44 275 ALA A C 1
ATOM 2048 O O . ALA A 1 275 ? 5.874 3.612 -26.098 1.00 90.44 275 ALA A O 1
ATOM 2049 N N . ALA A 1 276 ? 4.449 2.624 -27.520 1.00 87.75 276 ALA A N 1
ATOM 2050 C CA . ALA A 1 276 ? 4.464 3.704 -28.510 1.00 87.75 276 ALA A CA 1
ATOM 2051 C C . ALA A 1 276 ? 3.981 5.045 -27.932 1.00 87.75 276 ALA A C 1
ATOM 2053 O O . ALA A 1 276 ? 4.492 6.102 -28.298 1.00 87.75 276 ALA A O 1
ATOM 2054 N N . ARG A 1 277 ? 3.015 5.003 -27.007 1.00 85.25 277 ARG A N 1
ATOM 2055 C CA . ARG A 1 277 ? 2.488 6.181 -26.304 1.00 85.25 277 ARG A CA 1
ATOM 2056 C C . ARG A 1 277 ? 3.299 6.573 -25.070 1.00 85.25 277 ARG A C 1
ATOM 2058 O O . ARG A 1 277 ? 3.003 7.603 -24.479 1.00 85.25 277 ARG A O 1
ATOM 2065 N N . ARG A 1 278 ? 4.319 5.787 -24.705 1.00 90.06 278 ARG A N 1
ATOM 2066 C CA . ARG A 1 278 ? 5.168 5.983 -23.518 1.00 90.06 278 ARG A CA 1
ATOM 2067 C C . ARG A 1 278 ? 4.369 6.070 -22.213 1.00 90.06 278 ARG A C 1
ATOM 2069 O O . ARG A 1 278 ? 4.741 6.816 -21.314 1.00 90.06 278 ARG A O 1
ATOM 2076 N N . ILE A 1 279 ? 3.291 5.297 -22.115 1.00 86.38 279 ILE A N 1
ATOM 2077 C CA . ILE A 1 279 ? 2.500 5.186 -20.887 1.00 86.38 279 ILE A CA 1
ATOM 2078 C C . ILE A 1 279 ? 3.272 4.268 -19.941 1.00 86.38 279 ILE A C 1
ATOM 2080 O O . ILE A 1 279 ? 3.514 3.107 -20.275 1.00 86.38 279 ILE A O 1
ATOM 2084 N N . ALA A 1 280 ? 3.708 4.796 -18.799 1.00 91.19 280 ALA A N 1
ATOM 2085 C CA . ALA A 1 280 ? 4.459 4.008 -17.828 1.00 91.19 280 ALA A CA 1
ATOM 2086 C C . ALA A 1 280 ? 3.535 3.076 -17.039 1.00 91.19 280 ALA A C 1
ATOM 2088 O O . ALA A 1 280 ? 2.428 3.475 -16.683 1.00 91.19 280 ALA A O 1
ATOM 2089 N N . VAL A 1 281 ? 4.000 1.861 -16.747 1.00 91.75 281 VAL A N 1
ATOM 2090 C CA . VAL A 1 281 ? 3.331 0.938 -15.821 1.00 91.75 281 VAL A CA 1
ATOM 2091 C C . VAL A 1 281 ? 4.001 1.027 -14.451 1.00 91.75 281 VAL A C 1
ATOM 2093 O O . VAL A 1 281 ? 5.220 0.889 -14.349 1.00 91.75 281 VAL A O 1
ATOM 2096 N N . GLU A 1 282 ? 3.214 1.268 -13.408 1.00 94.56 282 GLU A N 1
ATOM 2097 C CA . GLU A 1 282 ? 3.657 1.304 -12.011 1.00 94.56 282 GLU A CA 1
ATOM 2098 C C . GLU A 1 282 ? 3.551 -0.100 -11.415 1.00 94.56 282 GLU A C 1
ATOM 2100 O O . GLU A 1 282 ? 2.476 -0.697 -11.423 1.00 94.56 282 GLU A O 1
ATOM 2105 N N . VAL A 1 283 ? 4.663 -0.658 -10.932 1.00 95.56 283 VAL A N 1
ATOM 2106 C CA . VAL A 1 283 ? 4.747 -2.075 -10.555 1.00 95.56 283 VAL A CA 1
ATOM 2107 C C . VAL A 1 283 ? 5.057 -2.236 -9.062 1.00 95.56 283 VAL A C 1
ATOM 2109 O O . VAL A 1 283 ? 6.231 -2.168 -8.681 1.00 95.56 283 VAL A O 1
ATOM 2112 N N . PRO A 1 284 ? 4.028 -2.479 -8.227 1.00 95.88 284 PRO A N 1
ATOM 2113 C CA . PRO A 1 284 ? 4.181 -2.844 -6.822 1.00 95.88 284 PRO A CA 1
ATOM 2114 C C . PRO A 1 284 ? 4.201 -4.369 -6.653 1.00 95.88 284 PRO A C 1
ATOM 2116 O O . PRO A 1 284 ? 3.165 -5.022 -6.528 1.00 95.88 284 PRO A O 1
ATOM 2119 N N . PHE A 1 285 ? 5.391 -4.976 -6.680 1.00 96.06 285 PHE A N 1
ATOM 2120 C CA . PHE A 1 285 ? 5.518 -6.436 -6.741 1.00 96.06 285 PHE A CA 1
ATOM 2121 C C . PHE A 1 285 ? 4.966 -7.138 -5.506 1.00 96.06 285 PHE A C 1
ATOM 2123 O O . PHE A 1 285 ? 4.316 -8.176 -5.645 1.00 96.06 285 PHE A O 1
ATOM 2130 N N . THR A 1 286 ? 5.229 -6.600 -4.314 1.00 95.81 286 THR A N 1
ATOM 2131 C CA . THR A 1 286 ? 4.734 -7.211 -3.073 1.00 95.81 286 THR A CA 1
ATOM 2132 C C . THR A 1 286 ? 3.209 -7.191 -3.017 1.00 95.81 286 THR A C 1
ATOM 2134 O O . THR A 1 286 ? 2.613 -8.233 -2.745 1.00 95.81 286 THR A O 1
ATOM 2137 N N . SER A 1 287 ? 2.584 -6.057 -3.357 1.00 95.31 287 SER A N 1
ATOM 2138 C CA . SER A 1 287 ? 1.121 -5.930 -3.428 1.00 95.31 287 SER A CA 1
ATOM 2139 C C . SER A 1 287 ? 0.530 -6.906 -4.453 1.00 95.31 287 SER A C 1
ATOM 2141 O O . SER A 1 287 ? -0.329 -7.722 -4.117 1.00 95.31 287 SER A O 1
ATOM 2143 N N . ASN A 1 288 ? 1.083 -6.950 -5.670 1.00 94.31 288 ASN A N 1
ATOM 2144 C CA . ASN A 1 288 ? 0.639 -7.878 -6.716 1.00 94.31 288 ASN A CA 1
ATOM 2145 C C . ASN A 1 288 ? 0.694 -9.345 -6.259 1.00 94.31 288 ASN A C 1
ATOM 2147 O O . ASN A 1 288 ? -0.232 -10.115 -6.516 1.00 94.31 288 ASN A O 1
ATOM 2151 N N . ALA A 1 289 ? 1.749 -9.731 -5.538 1.00 93.38 289 ALA A N 1
ATOM 2152 C CA . ALA A 1 289 ? 1.886 -11.081 -5.006 1.00 93.38 289 ALA A CA 1
ATOM 2153 C C . ALA A 1 289 ? 0.889 -11.376 -3.872 1.00 93.38 289 ALA A C 1
ATOM 2155 O O . ALA A 1 289 ? 0.365 -12.487 -3.799 1.00 93.38 289 ALA A O 1
ATOM 2156 N N . GLN A 1 290 ? 0.641 -10.407 -2.989 1.00 93.62 290 GLN A N 1
ATOM 2157 C CA . GLN A 1 290 ? -0.241 -10.546 -1.829 1.00 93.62 290 GLN A CA 1
ATOM 2158 C C . GLN A 1 290 ? -1.727 -10.553 -2.208 1.00 93.62 290 GLN A C 1
ATOM 2160 O O . GLN A 1 290 ? -2.491 -11.345 -1.660 1.00 93.62 290 GLN A O 1
ATOM 2165 N N . ILE A 1 291 ? -2.128 -9.698 -3.148 1.00 90.12 291 ILE A N 1
ATOM 2166 C CA . ILE A 1 291 ? -3.530 -9.475 -3.516 1.00 90.12 291 ILE A CA 1
ATOM 2167 C C . ILE A 1 291 ? -3.936 -10.378 -4.685 1.00 90.12 291 ILE A C 1
ATOM 2169 O O . ILE A 1 291 ? -4.995 -10.999 -4.651 1.00 90.12 291 ILE A O 1
ATOM 2173 N N . LEU A 1 292 ? -3.089 -10.471 -5.713 1.00 84.75 292 LEU A N 1
ATOM 2174 C CA . LEU A 1 292 ? -3.444 -11.046 -7.019 1.00 84.75 292 LEU A CA 1
ATOM 2175 C C . LEU A 1 292 ? -2.706 -12.365 -7.300 1.00 84.75 292 LEU A C 1
ATOM 2177 O O . LEU A 1 292 ? -2.988 -13.046 -8.281 1.00 84.75 292 LEU A O 1
ATOM 2181 N N . GLY A 1 293 ? -1.754 -12.747 -6.442 1.00 82.56 293 GLY A N 1
ATOM 2182 C CA . GLY A 1 293 ? -0.961 -13.974 -6.565 1.00 82.56 293 GLY A CA 1
ATOM 2183 C C . GLY A 1 293 ? 0.160 -13.917 -7.611 1.00 82.56 293 GLY A C 1
ATOM 2184 O O . GLY A 1 293 ? 0.978 -14.837 -7.671 1.00 82.56 293 GLY A O 1
ATOM 2185 N N . GLY A 1 294 ? 0.246 -12.843 -8.401 1.00 82.50 294 GLY A N 1
ATOM 2186 C CA . GLY A 1 294 ? 1.256 -12.668 -9.445 1.00 82.50 294 GLY A CA 1
ATOM 2187 C C . GLY A 1 294 ? 2.641 -12.374 -8.867 1.00 82.50 294 GLY A C 1
ATOM 2188 O O . GLY A 1 294 ? 2.863 -11.322 -8.271 1.00 82.50 294 GLY A O 1
ATOM 2189 N N . LYS A 1 295 ? 3.606 -13.281 -9.065 1.00 88.44 295 LYS A N 1
ATOM 2190 C CA . LYS A 1 295 ? 4.990 -13.134 -8.578 1.00 88.44 295 LYS A CA 1
ATOM 2191 C C . LYS A 1 295 ? 6.002 -13.804 -9.504 1.00 88.44 295 LYS A C 1
ATOM 2193 O O . LYS A 1 295 ? 5.661 -14.701 -10.267 1.00 88.44 295 LYS A O 1
ATOM 2198 N N . GLY A 1 296 ? 7.271 -13.413 -9.387 1.00 87.81 296 GLY A N 1
ATOM 2199 C CA . GLY A 1 296 ? 8.376 -13.986 -10.155 1.00 87.81 296 GLY A CA 1
ATOM 2200 C C . GLY A 1 296 ? 8.060 -14.101 -11.649 1.00 87.81 296 GLY A C 1
ATOM 2201 O O . GLY A 1 296 ? 7.677 -13.126 -12.288 1.00 87.81 296 GLY A O 1
ATOM 2202 N N . ALA A 1 297 ? 8.205 -15.307 -12.199 1.00 87.56 297 ALA A N 1
ATOM 2203 C CA . ALA A 1 297 ? 7.979 -15.576 -13.618 1.00 87.56 297 ALA A CA 1
ATOM 2204 C C . ALA A 1 297 ? 6.518 -15.399 -14.072 1.00 87.56 297 ALA A C 1
ATOM 2206 O O . ALA A 1 297 ? 6.299 -15.118 -15.249 1.00 87.56 297 ALA A O 1
ATOM 2207 N N . ASP A 1 298 ? 5.550 -15.521 -13.159 1.00 88.00 298 ASP A N 1
ATOM 2208 C CA . ASP A 1 298 ? 4.120 -15.388 -13.469 1.00 88.00 298 ASP A CA 1
ATOM 2209 C C . ASP A 1 298 ? 3.696 -13.915 -13.603 1.00 88.00 298 ASP A C 1
ATOM 2211 O O . ASP A 1 298 ? 2.632 -13.608 -14.131 1.00 88.00 298 ASP A O 1
ATOM 2215 N N . HIS A 1 299 ? 4.534 -12.976 -13.159 1.00 93.25 299 HIS A N 1
ATOM 2216 C CA . HIS A 1 299 ? 4.270 -11.547 -13.281 1.00 93.25 299 HIS A CA 1
ATOM 2217 C C . HIS A 1 299 ? 4.627 -11.031 -14.694 1.00 93.25 299 HIS A C 1
ATOM 2219 O O . HIS A 1 299 ? 5.737 -11.286 -15.179 1.00 93.25 299 HIS A O 1
ATOM 2225 N N . PRO A 1 300 ? 3.806 -10.174 -15.343 1.00 91.56 300 PRO A N 1
ATOM 2226 C CA . PRO A 1 300 ? 4.050 -9.679 -16.711 1.00 91.56 300 PRO A CA 1
ATOM 2227 C C . PRO A 1 300 ? 5.221 -8.687 -16.838 1.00 91.56 300 PRO A C 1
ATOM 2229 O O . PRO A 1 300 ? 5.418 -8.059 -17.878 1.00 91.56 300 PRO A O 1
ATOM 2232 N N . PHE A 1 301 ? 6.054 -8.541 -15.807 1.00 94.38 301 PHE A N 1
ATOM 2233 C CA . PHE A 1 301 ? 7.128 -7.548 -15.788 1.00 94.38 301 PHE A CA 1
ATOM 2234 C C . PHE A 1 301 ? 8.147 -7.766 -16.913 1.00 94.38 301 PHE A C 1
ATOM 2236 O O . PHE A 1 301 ? 8.581 -6.822 -17.575 1.00 94.38 301 PHE A O 1
ATOM 2243 N N . THR A 1 302 ? 8.490 -9.023 -17.198 1.00 92.19 302 THR A N 1
ATOM 2244 C CA . THR A 1 302 ? 9.403 -9.357 -18.302 1.00 92.19 302 THR A CA 1
ATOM 2245 C C . THR A 1 302 ? 8.791 -9.069 -19.675 1.00 92.19 302 THR A C 1
ATOM 2247 O O . THR A 1 302 ? 9.520 -8.744 -20.617 1.00 92.19 302 THR A O 1
ATOM 2250 N N . VAL A 1 303 ? 7.460 -9.124 -19.789 1.00 92.00 303 VAL A N 1
ATOM 2251 C CA . VAL A 1 303 ? 6.720 -8.768 -21.004 1.00 92.00 303 VAL A CA 1
ATOM 2252 C C . VAL A 1 303 ? 6.807 -7.267 -21.251 1.00 92.00 303 VAL A C 1
ATOM 2254 O O . VAL A 1 303 ? 7.196 -6.874 -22.351 1.00 92.00 303 VAL A O 1
ATOM 2257 N N . TYR A 1 304 ? 6.564 -6.434 -20.234 1.00 92.94 304 TYR A N 1
ATOM 2258 C CA . TYR A 1 304 ? 6.734 -4.981 -20.347 1.00 92.94 304 TYR A CA 1
ATOM 2259 C C . TYR A 1 304 ? 8.110 -4.605 -20.878 1.00 92.94 304 TYR A C 1
ATOM 2261 O O . TYR A 1 304 ? 8.228 -3.888 -21.875 1.00 92.94 304 TYR A O 1
ATOM 2269 N N . ARG A 1 305 ? 9.155 -5.187 -20.283 1.00 91.44 305 ARG A N 1
ATOM 2270 C CA . ARG A 1 305 ? 10.536 -4.958 -20.713 1.00 91.44 305 ARG A CA 1
ATOM 2271 C C . ARG A 1 305 ? 10.786 -5.402 -22.153 1.00 91.44 305 ARG A C 1
ATOM 2273 O O . ARG A 1 305 ? 11.415 -4.666 -22.906 1.00 91.44 305 ARG A O 1
ATOM 2280 N N . ARG A 1 306 ? 10.278 -6.573 -22.559 1.00 92.81 306 ARG A N 1
ATOM 2281 C CA . ARG A 1 306 ? 10.438 -7.099 -23.928 1.00 92.81 306 ARG A CA 1
ATOM 2282 C C . ARG A 1 306 ? 9.792 -6.198 -24.983 1.00 92.81 306 ARG A C 1
ATOM 2284 O O . ARG A 1 306 ? 10.338 -6.067 -26.073 1.00 92.81 306 ARG A O 1
ATOM 2291 N N . TYR A 1 307 ? 8.643 -5.604 -24.672 1.00 93.12 307 TYR A N 1
ATOM 2292 C CA . TYR A 1 307 ? 7.910 -4.722 -25.586 1.00 93.12 307 TYR A CA 1
ATOM 2293 C C . TYR A 1 307 ? 8.351 -3.252 -25.507 1.00 93.12 307 TYR A C 1
ATOM 2295 O O . TYR A 1 307 ? 7.835 -2.429 -26.260 1.00 93.12 307 TYR A O 1
ATOM 2303 N N . GLY A 1 308 ? 9.306 -2.914 -24.633 1.00 93.31 308 GLY A N 1
ATOM 2304 C CA . GLY A 1 308 ? 9.773 -1.538 -24.447 1.00 93.31 308 GLY A CA 1
ATOM 2305 C C . GLY A 1 308 ? 8.750 -0.630 -23.759 1.00 93.31 308 GLY A C 1
ATOM 2306 O O . GLY A 1 308 ? 8.795 0.586 -23.940 1.00 93.31 308 GLY A O 1
ATOM 2307 N N . VAL A 1 309 ? 7.820 -1.203 -22.990 1.00 92.69 309 VAL A N 1
ATOM 2308 C CA . VAL A 1 309 ? 6.884 -0.440 -22.158 1.00 92.69 309 VAL A CA 1
ATOM 2309 C C . VAL A 1 309 ? 7.671 0.208 -21.011 1.00 92.69 309 VAL A C 1
ATOM 2311 O O . VAL A 1 309 ? 8.407 -0.507 -20.323 1.00 92.69 309 VAL A O 1
ATOM 2314 N N . PRO A 1 310 ? 7.565 1.533 -20.788 1.00 93.62 310 PRO A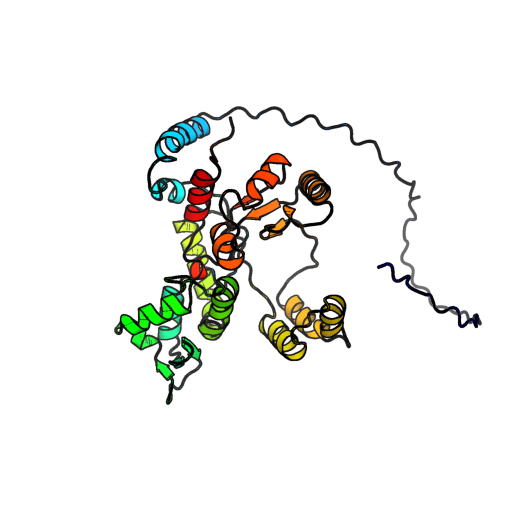 N 1
ATOM 2315 C CA . PRO A 1 310 ? 8.198 2.175 -19.640 1.00 93.62 310 PRO A CA 1
ATOM 2316 C C . PRO A 1 310 ? 7.638 1.612 -18.330 1.00 93.62 310 PRO A C 1
ATOM 2318 O O . PRO A 1 310 ? 6.435 1.400 -18.212 1.00 93.62 310 PRO A O 1
ATOM 2321 N N . VAL A 1 311 ? 8.500 1.383 -17.341 1.00 93.44 311 VAL A N 1
ATOM 2322 C CA . VAL A 1 311 ? 8.100 0.854 -16.030 1.00 93.44 311 VAL A CA 1
ATOM 2323 C C . VAL A 1 311 ? 8.712 1.697 -14.922 1.00 93.44 311 VAL A C 1
ATOM 2325 O O . VAL A 1 311 ? 9.872 2.100 -15.022 1.00 93.44 311 VAL A O 1
ATOM 2328 N N . VAL A 1 312 ? 7.941 1.912 -13.860 1.00 93.56 312 VAL A N 1
ATOM 2329 C CA . VAL A 1 312 ? 8.404 2.456 -12.581 1.00 93.56 312 VAL A CA 1
ATOM 2330 C C . VAL A 1 312 ? 8.089 1.455 -11.470 1.00 93.56 312 VAL A C 1
ATOM 2332 O O . VAL A 1 312 ? 7.058 0.786 -11.509 1.00 93.56 312 VAL A O 1
ATOM 2335 N N . LEU A 1 313 ? 8.997 1.303 -10.507 1.00 94.75 313 LEU A N 1
ATOM 2336 C CA . LEU A 1 313 ? 8.744 0.476 -9.324 1.00 94.75 313 LEU A CA 1
ATOM 2337 C C . LEU A 1 313 ? 7.970 1.302 -8.296 1.00 94.75 313 LEU A C 1
ATOM 2339 O O . LEU A 1 313 ? 8.213 2.501 -8.175 1.00 94.75 313 LEU A O 1
ATOM 2343 N N . ALA A 1 314 ? 7.052 0.662 -7.582 1.00 95.81 314 ALA A N 1
ATOM 2344 C CA . ALA A 1 314 ? 6.104 1.315 -6.683 1.00 95.81 314 ALA A CA 1
ATOM 2345 C C . ALA A 1 314 ? 5.833 0.461 -5.443 1.00 95.81 314 ALA A C 1
ATOM 2347 O O . ALA A 1 314 ? 6.205 -0.710 -5.431 1.00 95.81 314 ALA A O 1
ATOM 2348 N N . THR A 1 315 ? 5.179 1.019 -4.420 1.00 95.81 315 THR A N 1
ATOM 2349 C CA . THR A 1 315 ? 4.869 0.277 -3.183 1.00 95.81 315 THR A CA 1
ATOM 2350 C C . THR A 1 315 ? 3.393 -0.015 -2.941 1.00 95.81 315 THR A C 1
ATOM 2352 O O . THR A 1 315 ? 3.113 -0.977 -2.227 1.00 95.81 315 THR A O 1
ATOM 2355 N N . ASP A 1 316 ? 2.477 0.749 -3.542 1.00 96.12 316 ASP A N 1
ATOM 2356 C CA . ASP A 1 316 ? 1.028 0.653 -3.322 1.00 96.12 316 ASP A CA 1
ATOM 2357 C C . ASP A 1 316 ? 0.620 1.003 -1.877 1.00 96.12 316 ASP A C 1
ATOM 2359 O O . ASP A 1 316 ? 0.564 2.178 -1.517 1.00 96.12 316 ASP A O 1
ATOM 2363 N N . ASP A 1 317 ? 0.419 0.025 -0.998 1.00 97.25 317 ASP A N 1
ATOM 2364 C CA . ASP A 1 317 ? 0.141 0.263 0.423 1.00 97.25 317 ASP A CA 1
ATOM 2365 C C . ASP A 1 317 ? 1.272 -0.313 1.288 1.00 97.25 317 ASP A C 1
ATOM 2367 O O . ASP A 1 317 ? 1.131 -1.417 1.832 1.00 97.25 317 ASP A O 1
ATOM 2371 N N . PRO A 1 318 ? 2.432 0.369 1.411 1.00 96.81 318 PRO A N 1
ATOM 2372 C CA . PRO A 1 318 ? 3.619 -0.207 2.044 1.00 96.81 318 PRO A CA 1
ATOM 2373 C C . PRO A 1 318 ? 3.435 -0.573 3.520 1.00 96.81 318 PRO A C 1
ATOM 2375 O O . PRO A 1 318 ? 4.007 -1.563 3.984 1.00 96.81 318 PRO A O 1
ATOM 2378 N N . GLY A 1 319 ? 2.608 0.173 4.248 1.00 97.44 319 GLY A N 1
ATOM 2379 C CA . GLY A 1 319 ? 2.278 -0.087 5.644 1.00 97.44 319 GLY A CA 1
ATOM 2380 C C . GLY A 1 319 ? 1.426 -1.339 5.840 1.00 97.44 319 GLY A C 1
ATOM 2381 O O . GLY A 1 319 ? 1.733 -2.160 6.709 1.00 97.44 319 GLY A O 1
ATOM 2382 N N . VAL A 1 320 ? 0.407 -1.531 4.994 1.00 97.88 320 VAL A N 1
ATOM 2383 C CA . VAL A 1 320 ? -0.426 -2.748 4.992 1.00 97.88 320 VAL A CA 1
ATOM 2384 C C . VAL A 1 320 ? 0.385 -3.936 4.480 1.00 97.88 320 VAL A C 1
ATOM 2386 O O . VAL A 1 320 ? 0.439 -4.978 5.129 1.00 97.88 320 VAL A O 1
ATOM 2389 N N . SER A 1 321 ? 1.082 -3.769 3.358 1.00 97.56 321 SER A N 1
ATOM 2390 C CA . SER A 1 321 ? 1.855 -4.824 2.690 1.00 97.56 321 SER A CA 1
ATOM 2391 C C . SER A 1 321 ? 3.119 -5.233 3.448 1.00 97.56 321 SER A C 1
ATOM 2393 O O . SER A 1 321 ? 3.717 -6.267 3.141 1.00 97.56 321 SER A O 1
ATOM 2395 N N . ARG A 1 322 ? 3.532 -4.430 4.437 1.00 96.56 322 ARG A N 1
ATOM 2396 C CA . ARG A 1 322 ? 4.772 -4.583 5.216 1.00 96.56 322 ARG A CA 1
ATOM 2397 C C . ARG A 1 322 ? 6.025 -4.582 4.340 1.00 96.56 322 ARG A C 1
ATOM 2399 O O . ARG A 1 322 ? 6.957 -5.363 4.541 1.00 96.56 322 ARG A O 1
ATOM 2406 N N . THR A 1 323 ? 6.038 -3.676 3.370 1.00 95.38 323 THR A N 1
ATOM 2407 C CA . THR A 1 323 ? 7.127 -3.481 2.405 1.00 95.38 323 THR A CA 1
ATOM 2408 C C . THR A 1 323 ? 7.599 -2.025 2.422 1.00 95.38 323 THR A C 1
ATOM 2410 O O . THR A 1 323 ? 7.184 -1.217 3.246 1.00 95.38 323 THR A O 1
ATOM 2413 N N . GLY A 1 324 ? 8.520 -1.696 1.528 1.00 94.88 324 GLY A N 1
ATOM 2414 C CA . GLY A 1 324 ? 8.966 -0.338 1.249 1.00 94.88 324 GLY A CA 1
ATOM 2415 C C . GLY A 1 324 ? 9.734 -0.323 -0.064 1.00 94.88 324 GLY A C 1
ATOM 2416 O O . GLY A 1 324 ? 10.170 -1.371 -0.544 1.00 94.88 324 GLY A O 1
ATOM 2417 N N . ILE A 1 325 ? 9.952 0.850 -0.656 1.00 95.38 325 ILE A N 1
ATOM 2418 C CA . ILE A 1 325 ? 10.477 0.919 -2.029 1.00 95.38 325 ILE A CA 1
ATOM 2419 C C . ILE A 1 325 ? 11.847 0.228 -2.179 1.00 95.38 325 ILE A C 1
ATOM 2421 O O . ILE A 1 325 ? 12.135 -0.389 -3.200 1.00 95.38 325 ILE A O 1
ATOM 2425 N N . SER A 1 326 ? 12.701 0.249 -1.148 1.00 93.94 326 SER A N 1
ATOM 2426 C CA . SER A 1 326 ? 13.992 -0.450 -1.203 1.00 93.94 326 SER A CA 1
ATOM 2427 C C . SER A 1 326 ? 13.825 -1.969 -1.254 1.00 93.94 326 SER A C 1
ATOM 2429 O O . SER A 1 326 ? 14.645 -2.649 -1.868 1.00 93.94 326 SER A O 1
ATOM 2431 N N . HIS A 1 327 ? 12.767 -2.505 -0.636 1.00 93.75 327 HIS A N 1
ATOM 2432 C CA . HIS A 1 327 ? 12.404 -3.914 -0.755 1.00 93.75 327 HIS A CA 1
ATOM 2433 C C . HIS A 1 327 ? 11.944 -4.244 -2.179 1.00 93.75 327 HIS A C 1
ATOM 2435 O O . HIS A 1 327 ? 12.403 -5.236 -2.735 1.00 93.75 327 HIS A O 1
ATOM 2441 N N . GLU A 1 328 ? 11.129 -3.389 -2.800 1.00 94.25 328 GLU A N 1
ATOM 2442 C CA . GLU A 1 328 ? 10.653 -3.578 -4.180 1.00 94.25 328 GLU A CA 1
ATOM 2443 C C . GLU A 1 328 ? 11.814 -3.609 -5.183 1.00 94.25 328 GLU A C 1
ATOM 2445 O O . GLU A 1 328 ? 11.894 -4.501 -6.028 1.00 94.25 328 GLU A O 1
ATOM 2450 N N . TYR A 1 329 ? 12.787 -2.702 -5.042 1.00 92.50 329 TYR A N 1
ATOM 2451 C CA . TYR A 1 329 ? 14.011 -2.712 -5.853 1.00 92.50 329 TYR A CA 1
ATOM 2452 C C . TYR A 1 329 ? 14.849 -3.971 -5.621 1.00 92.50 329 TYR A C 1
ATOM 2454 O O . TYR A 1 329 ? 15.358 -4.572 -6.569 1.00 92.50 329 TYR A O 1
ATOM 2462 N N . ALA A 1 330 ? 14.990 -4.372 -4.359 1.00 89.12 330 ALA A N 1
ATOM 2463 C CA . ALA A 1 330 ? 15.736 -5.559 -3.981 1.00 89.12 330 ALA A CA 1
ATOM 2464 C C . ALA A 1 330 ? 15.110 -6.838 -4.556 1.00 89.12 330 ALA A C 1
ATOM 2466 O O . ALA A 1 330 ? 15.817 -7.678 -5.119 1.00 89.12 330 ALA A O 1
ATOM 2467 N N . TYR A 1 331 ? 13.785 -6.952 -4.466 1.00 89.62 331 TYR A N 1
ATOM 2468 C CA . TYR A 1 331 ? 13.008 -8.020 -5.077 1.00 89.62 331 TYR A CA 1
ATOM 2469 C C . TYR A 1 331 ? 13.179 -8.014 -6.596 1.00 89.62 331 TYR A C 1
ATOM 2471 O O . TYR A 1 331 ? 13.505 -9.046 -7.177 1.00 89.62 331 TYR A O 1
ATOM 2479 N N . ALA A 1 332 ? 13.042 -6.856 -7.245 1.00 89.75 332 ALA A N 1
ATOM 2480 C CA . ALA A 1 332 ? 13.141 -6.750 -8.695 1.00 89.75 332 ALA A CA 1
ATOM 2481 C C . ALA A 1 332 ? 14.535 -7.144 -9.222 1.00 89.75 332 ALA A C 1
ATOM 2483 O O . ALA A 1 332 ? 14.656 -7.839 -10.235 1.00 89.75 332 ALA A O 1
ATOM 2484 N N . ALA A 1 333 ? 15.595 -6.742 -8.513 1.00 86.75 333 ALA A N 1
ATOM 2485 C CA . ALA A 1 333 ? 16.969 -7.120 -8.829 1.00 86.75 333 ALA A CA 1
ATOM 2486 C C . ALA A 1 333 ? 17.205 -8.630 -8.699 1.00 86.75 333 ALA A C 1
ATOM 2488 O O . ALA A 1 333 ? 17.829 -9.220 -9.582 1.00 86.75 333 ALA A O 1
ATOM 2489 N N . ALA A 1 334 ? 16.687 -9.254 -7.638 1.00 84.06 334 ALA A N 1
ATOM 2490 C CA . ALA A 1 334 ? 16.829 -10.688 -7.402 1.00 84.06 334 ALA A CA 1
ATOM 2491 C C . ALA A 1 334 ? 15.971 -11.531 -8.363 1.00 84.06 334 ALA A C 1
ATOM 2493 O O . ALA A 1 334 ? 16.462 -12.489 -8.951 1.00 84.06 334 ALA A O 1
ATOM 2494 N N . ALA A 1 335 ? 14.703 -11.165 -8.558 1.00 86.50 335 ALA A N 1
ATOM 2495 C CA . ALA A 1 335 ? 13.738 -11.951 -9.325 1.00 86.50 335 ALA A CA 1
ATOM 2496 C C . ALA A 1 335 ? 13.912 -11.825 -10.847 1.00 86.50 335 ALA A C 1
ATOM 2498 O O . ALA A 1 335 ? 13.620 -12.773 -11.574 1.00 86.50 335 ALA A O 1
ATOM 2499 N N . TYR A 1 336 ? 14.384 -10.673 -11.342 1.00 87.25 336 TYR A N 1
ATOM 2500 C CA . TYR A 1 336 ? 14.454 -10.389 -12.785 1.00 87.25 336 TYR A CA 1
ATOM 2501 C C . TYR A 1 336 ? 15.854 -10.029 -13.286 1.00 87.25 336 TYR A C 1
ATOM 2503 O O . TYR A 1 336 ? 16.000 -9.596 -14.433 1.00 87.25 336 TYR A O 1
ATOM 2511 N N . GLY A 1 337 ? 16.877 -10.171 -12.438 1.00 80.81 337 GLY A N 1
ATOM 2512 C CA . GLY A 1 337 ? 18.263 -9.881 -12.798 1.00 80.81 337 GLY A CA 1
ATOM 2513 C C . GLY A 1 337 ? 18.483 -8.426 -13.212 1.00 80.81 337 GLY A C 1
ATOM 2514 O O . GLY A 1 337 ? 19.310 -8.158 -14.085 1.00 80.81 337 GLY A O 1
ATOM 2515 N N . LEU A 1 338 ? 17.724 -7.481 -12.640 1.00 78.81 338 LEU A N 1
ATOM 2516 C CA . LEU A 1 338 ? 17.907 -6.065 -12.952 1.00 78.81 338 LEU A CA 1
ATOM 2517 C C . LEU A 1 338 ? 19.304 -5.617 -12.514 1.00 78.81 338 LEU A C 1
ATOM 2519 O O . LEU A 1 338 ? 19.741 -5.849 -11.385 1.00 78.81 338 LEU A O 1
ATOM 2523 N N . GLY A 1 339 ? 20.016 -5.005 -13.449 1.00 70.25 339 GLY A N 1
ATOM 2524 C CA . GLY A 1 339 ? 21.289 -4.323 -13.255 1.00 70.25 339 GLY A CA 1
ATOM 2525 C C . GLY A 1 339 ? 21.265 -3.020 -14.032 1.00 70.25 339 GLY A C 1
ATOM 2526 O O . GLY A 1 339 ? 20.264 -2.686 -14.677 1.00 70.25 339 GLY A O 1
ATOM 2527 N N . CYS A 1 340 ? 22.359 -2.285 -13.980 1.00 61.59 340 CYS A N 1
ATOM 2528 C CA . CYS A 1 340 ? 22.560 -1.182 -14.888 1.00 61.59 340 CYS A CA 1
ATOM 2529 C C . CYS A 1 340 ? 22.633 -1.733 -16.327 1.00 61.59 340 CYS A C 1
ATOM 2531 O O . CYS A 1 340 ? 23.281 -2.745 -16.577 1.00 61.59 340 CYS A O 1
ATOM 2533 N N . PRO A 1 341 ? 21.913 -1.140 -17.292 1.00 54.78 341 PRO A N 1
ATOM 2534 C CA . PRO A 1 341 ? 22.021 -1.583 -18.670 1.00 54.78 341 PRO A CA 1
ATOM 2535 C C . PRO A 1 341 ? 23.448 -1.358 -19.181 1.00 54.78 341 PRO A C 1
ATOM 2537 O O . PRO A 1 341 ? 23.974 -0.245 -19.063 1.00 54.78 341 PRO A O 1
ATOM 2540 N N . GLY A 1 342 ? 24.011 -2.442 -19.721 1.00 41.25 342 GLY A N 1
ATOM 2541 C CA . GLY A 1 342 ? 25.173 -2.480 -20.605 1.00 41.25 342 GLY A CA 1
ATOM 2542 C C . GLY A 1 342 ? 24.904 -1.848 -21.964 1.00 41.25 342 GLY A C 1
ATOM 2543 O O . GLY A 1 342 ? 23.735 -1.936 -22.410 1.00 41.25 342 GLY A O 1
#

pLDDT: mean 80.03, std 21.24, range [26.95, 98.75]

Sequence (342 aa):
MHRRFVPAARGTTNALSPPTALAALSALAVLSAGSVTPAAAQPAAGQGAPAPREVTAAEARTDAYLNPVRDRPGPPRDFFVRLPKGGDLHNHLSGAVSAEYLIELAAEGGLCIDTATTTAVTPPCGPGTRPAADARTDRAFHDALVRAWSMEGFPPGQSGHDHFFATFGKFGEVTWRHRGRMLAEVADDVVRQNQFHPETMVTPASDGARRLADEVGRDDDLAALHRKPVAGGKLDEPVAEARKEAVGAARTERAGHGVDLVHEDDWQQTARTTAARRIAVEVPFTSNAQILGGKGADHPFTVYRRYGVPVVLATDDPGVSRTGISHEYAYAAAAYGLGCPG

Radius of gyration: 26.65 Å; chains: 1; bounding box: 75×69×72 Å

Secondary structure (DSSP, 8-state):
---PPPPPP--------------------------------------PPPPPPPPPHHHHHHHHHHGGGTTSSS--HHHHHHS-------EEHHHHS-HHHHHHHHHHTT-EEETTTTEEEPSSP-TTEEEGGGGGT-HHHHHHHHHHHSSTTPPTTS-HHHHHHHHHHHHHHHHHHHHHHHHHHHHHHHHHTT-S---EE--TTHHHHHHHHHHH---SSHHHHHHHHHGGGTTHHHHHHHHHHS-S----SEEE--TTGGGSTTHHHHHHHHHHTTPEEEE-HHHIIIII---GGGSTHHHHHHHT--EEE--BSHHHHT--HHHHHHHHHHHH------